Protein AF-A0A1C0A8P6-F1 (afdb_monomer)

Structure (mmCIF, N/CA/C/O backbone):
data_AF-A0A1C0A8P6-F1
#
_entry.id   AF-A0A1C0A8P6-F1
#
loop_
_atom_site.group_PDB
_atom_site.id
_atom_site.type_symbol
_atom_site.label_atom_id
_atom_site.label_alt_id
_atom_site.label_comp_id
_atom_site.label_asym_id
_atom_site.label_entity_id
_atom_site.label_seq_id
_atom_site.pdbx_PDB_ins_code
_atom_site.Cartn_x
_atom_site.Cartn_y
_atom_site.Cartn_z
_atom_site.occupancy
_atom_site.B_iso_or_equiv
_atom_site.auth_seq_id
_atom_site.auth_comp_id
_atom_site.auth_asym_id
_atom_site.auth_atom_id
_atom_site.pdbx_PDB_model_num
ATOM 1 N N . MET A 1 1 ? -19.084 -16.657 -14.798 1.00 32.66 1 MET A N 1
ATOM 2 C CA . MET A 1 1 ? -18.930 -17.037 -13.377 1.00 32.66 1 MET A CA 1
ATOM 3 C C . MET A 1 1 ? -17.774 -17.983 -13.445 1.00 32.66 1 MET A C 1
ATOM 5 O O . MET A 1 1 ? -17.971 -19.154 -13.720 1.00 32.66 1 MET A O 1
ATOM 9 N N . ASP A 1 2 ? -16.593 -17.382 -13.489 1.00 33.81 2 ASP A N 1
ATOM 10 C CA . ASP A 1 2 ? -15.419 -18.024 -14.059 1.00 33.81 2 ASP A CA 1
ATOM 11 C C . ASP A 1 2 ? -14.585 -18.505 -12.884 1.00 33.81 2 ASP A C 1
ATOM 13 O O . ASP A 1 2 ? -14.287 -17.726 -11.974 1.00 33.81 2 ASP A O 1
ATOM 17 N N . ASP A 1 3 ? -14.325 -19.808 -12.887 1.00 35.09 3 ASP A N 1
ATOM 18 C CA . ASP A 1 3 ? -13.594 -20.537 -11.865 1.00 35.09 3 ASP A CA 1
ATOM 19 C C . ASP A 1 3 ? -12.296 -19.812 -11.503 1.00 35.09 3 ASP A C 1
ATOM 21 O O . ASP A 1 3 ? -11.340 -19.751 -12.280 1.00 35.09 3 ASP A O 1
ATOM 25 N N . ILE A 1 4 ? -12.258 -19.273 -10.284 1.00 35.62 4 ILE A N 1
ATOM 26 C CA . ILE A 1 4 ? -11.020 -18.856 -9.634 1.00 35.62 4 ILE A CA 1
ATOM 27 C C . ILE A 1 4 ? -10.311 -20.161 -9.269 1.00 35.62 4 ILE A C 1
ATOM 29 O O . ILE A 1 4 ? -10.527 -20.727 -8.200 1.00 35.62 4 ILE A O 1
ATOM 33 N N . GLY A 1 5 ? -9.537 -20.688 -10.218 1.00 34.56 5 GLY A N 1
ATOM 34 C CA . GLY A 1 5 ? -8.733 -21.888 -10.036 1.00 34.56 5 GLY A CA 1
ATOM 35 C C . GLY A 1 5 ? -7.708 -21.667 -8.930 1.00 34.56 5 GLY A C 1
ATOM 36 O O . GLY A 1 5 ? -6.651 -21.083 -9.159 1.00 34.56 5 GLY A O 1
ATOM 37 N N . TYR A 1 6 ? -8.017 -22.134 -7.723 1.00 38.03 6 TYR A N 1
ATOM 38 C CA . TYR A 1 6 ? -7.018 -22.317 -6.680 1.00 38.03 6 TYR A CA 1
ATOM 39 C C . TYR A 1 6 ? -6.161 -23.517 -7.088 1.00 38.03 6 TYR A C 1
ATOM 41 O O . TYR A 1 6 ? -6.604 -24.660 -7.023 1.00 38.03 6 TYR A O 1
ATOM 49 N N . ILE A 1 7 ? -4.951 -23.256 -7.582 1.00 47.62 7 ILE A N 1
ATOM 50 C CA . ILE A 1 7 ? -3.975 -24.307 -7.876 1.00 47.62 7 ILE A CA 1
ATOM 51 C C . ILE A 1 7 ? -3.337 -24.712 -6.546 1.00 47.62 7 ILE A C 1
ATOM 53 O O . ILE A 1 7 ? -2.583 -23.940 -5.950 1.00 47.62 7 ILE A O 1
ATOM 57 N N . G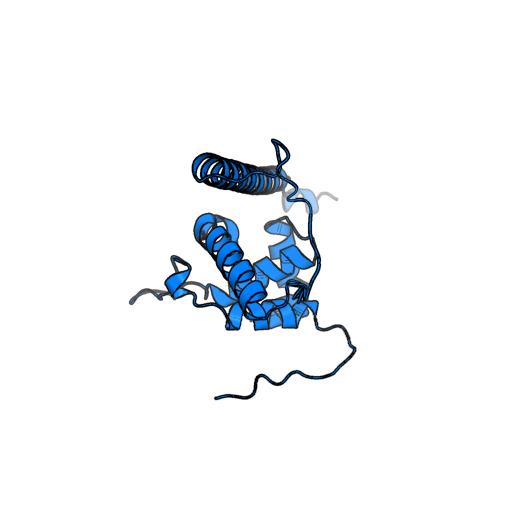LU A 1 8 ? -3.658 -25.916 -6.081 1.00 41.78 8 GLU A N 1
ATOM 58 C CA . GLU A 1 8 ? -2.931 -26.591 -5.009 1.00 41.78 8 GLU A CA 1
ATOM 59 C C . GLU A 1 8 ? -1.506 -26.897 -5.490 1.00 41.78 8 GLU A C 1
ATOM 61 O O . GLU A 1 8 ? -1.288 -27.684 -6.410 1.00 41.78 8 GLU A O 1
ATOM 66 N N . GLY A 1 9 ? -0.521 -26.234 -4.888 1.00 43.69 9 GLY A N 1
ATOM 67 C CA . GLY A 1 9 ? 0.893 -26.479 -5.143 1.00 43.69 9 GLY A CA 1
ATOM 68 C C . GLY A 1 9 ? 1.753 -25.818 -4.071 1.00 43.69 9 GLY A C 1
ATOM 69 O O . GLY A 1 9 ? 1.755 -24.597 -3.937 1.00 43.69 9 GLY A O 1
ATOM 70 N N . GLU A 1 10 ? 2.496 -26.624 -3.314 1.00 46.19 10 GLU A N 1
ATOM 71 C CA . GLU A 1 10 ? 3.408 -26.202 -2.234 1.00 46.19 10 GLU A CA 1
ATOM 72 C C . GLU A 1 10 ? 4.641 -25.401 -2.710 1.00 46.19 10 GLU A C 1
ATOM 74 O O . GLU A 1 10 ? 5.463 -24.976 -1.898 1.00 46.19 10 GLU A O 1
ATOM 79 N N . ASP A 1 11 ? 4.790 -25.133 -4.009 1.00 49.34 11 ASP A N 1
ATOM 80 C CA . ASP A 1 11 ? 6.030 -24.603 -4.575 1.00 49.34 11 ASP A CA 1
ATOM 81 C C . ASP A 1 11 ? 5.954 -23.105 -4.939 1.00 49.34 11 ASP A C 1
ATOM 83 O O . ASP A 1 11 ? 5.426 -22.688 -5.968 1.00 49.34 11 ASP A O 1
ATOM 87 N N . ARG A 1 12 ? 6.558 -22.290 -4.065 1.00 47.28 12 ARG A N 1
ATOM 88 C CA . ARG A 1 12 ? 7.389 -21.093 -4.344 1.00 47.28 12 ARG A CA 1
ATOM 89 C C . ARG A 1 12 ? 6.869 -19.919 -5.198 1.00 47.28 12 ARG A C 1
ATOM 91 O O . ARG A 1 12 ? 7.572 -18.918 -5.261 1.00 47.28 12 ARG A O 1
ATOM 98 N N . ASN A 1 13 ? 5.651 -19.927 -5.738 1.00 55.47 13 ASN A N 1
ATOM 99 C CA . ASN A 1 13 ? 5.149 -18.817 -6.574 1.00 55.47 13 ASN A CA 1
ATOM 100 C C . ASN A 1 13 ? 4.185 -17.842 -5.872 1.00 55.47 13 ASN A C 1
ATOM 102 O O . ASN A 1 13 ? 3.684 -16.913 -6.510 1.00 55.47 13 ASN A O 1
ATOM 106 N N . GLN A 1 14 ? 3.952 -17.978 -4.558 1.00 60.84 14 GLN A N 1
ATOM 107 C CA . GLN A 1 14 ? 3.074 -17.064 -3.803 1.00 60.84 14 GLN A CA 1
ATOM 108 C C . GLN A 1 14 ? 3.497 -15.590 -3.925 1.00 60.84 14 GLN A C 1
ATOM 110 O O . GLN A 1 14 ? 2.645 -14.707 -3.935 1.00 60.84 14 GLN A O 1
ATOM 115 N N . ILE A 1 15 ? 4.798 -15.319 -4.074 1.00 62.50 15 ILE A N 1
ATOM 116 C CA . ILE A 1 15 ? 5.356 -13.961 -4.183 1.00 62.50 15 ILE A CA 1
ATOM 117 C C . ILE A 1 15 ? 4.892 -13.247 -5.465 1.00 62.50 15 ILE A C 1
ATOM 119 O O . ILE A 1 15 ? 4.792 -12.023 -5.476 1.00 62.50 15 ILE A O 1
ATOM 123 N N . ILE A 1 16 ? 4.572 -13.998 -6.523 1.00 66.88 16 ILE A N 1
ATOM 124 C CA . ILE A 1 16 ? 4.152 -13.470 -7.830 1.00 66.88 16 ILE A CA 1
ATOM 125 C C . ILE A 1 16 ? 2.631 -13.565 -7.984 1.00 66.88 16 ILE A C 1
ATOM 127 O O . ILE A 1 16 ? 1.987 -12.601 -8.395 1.00 66.88 16 ILE A O 1
ATOM 131 N N . LEU A 1 17 ? 2.057 -14.707 -7.592 1.00 72.00 17 LEU A N 1
ATOM 132 C CA . LEU A 1 17 ? 0.621 -14.983 -7.670 1.00 72.00 17 LEU A CA 1
ATOM 133 C C . LEU A 1 17 ? -0.192 -14.072 -6.751 1.00 72.00 17 LEU A C 1
ATOM 135 O O . LEU A 1 17 ? -1.254 -13.600 -7.139 1.00 72.00 17 LEU A O 1
ATOM 139 N N . MET A 1 18 ? 0.298 -13.782 -5.542 1.00 74.19 18 MET A N 1
ATOM 140 C CA . MET A 1 18 ? -0.437 -12.941 -4.598 1.00 74.19 18 MET A CA 1
ATOM 141 C C . MET A 1 18 ? -0.618 -11.501 -5.121 1.00 74.19 18 MET A C 1
ATOM 143 O O . MET A 1 18 ? -1.759 -11.034 -5.122 1.00 74.19 18 MET A O 1
ATOM 147 N N . PRO A 1 19 ? 0.425 -10.787 -5.604 1.00 78.31 19 PRO A N 1
ATOM 148 C CA . PRO A 1 19 ? 0.233 -9.505 -6.279 1.00 78.31 19 PRO A CA 1
ATOM 149 C C . PRO A 1 19 ? -0.751 -9.580 -7.446 1.00 78.31 19 PRO A C 1
ATOM 151 O O . PRO A 1 19 ? -1.579 -8.684 -7.591 1.00 78.31 19 PRO A O 1
ATOM 154 N N . ASP A 1 20 ? -0.673 -10.633 -8.261 1.00 79.94 20 ASP A N 1
ATOM 155 C CA . ASP A 1 20 ? -1.517 -10.804 -9.443 1.00 79.94 20 ASP A CA 1
ATOM 156 C C . ASP A 1 20 ? -3.001 -10.927 -9.059 1.00 79.94 20 ASP A C 1
ATOM 158 O O . ASP A 1 20 ? -3.815 -10.080 -9.438 1.00 79.94 20 ASP A O 1
ATOM 162 N N . CYS A 1 21 ? -3.322 -11.883 -8.180 1.00 78.62 21 CYS A N 1
ATOM 163 C CA . CYS A 1 21 ? -4.676 -12.152 -7.697 1.00 78.62 21 CYS A CA 1
ATOM 164 C C . CYS A 1 21 ? -5.294 -10.958 -6.955 1.00 78.62 21 CYS A C 1
ATOM 166 O O . CYS A 1 21 ? -6.460 -10.623 -7.172 1.00 78.62 21 CYS A O 1
ATOM 168 N N . ILE A 1 22 ? -4.524 -10.289 -6.085 1.00 77.00 22 ILE A N 1
ATOM 169 C CA . ILE A 1 22 ? -5.012 -9.113 -5.347 1.00 77.00 22 ILE A CA 1
ATOM 170 C C . ILE A 1 22 ? -5.391 -8.010 -6.324 1.00 77.00 22 ILE A C 1
ATOM 172 O O . ILE A 1 22 ? -6.456 -7.406 -6.210 1.00 77.00 22 ILE A O 1
ATOM 176 N N . VAL A 1 23 ? -4.504 -7.718 -7.273 1.00 82.56 23 VAL A N 1
ATOM 177 C CA . VAL A 1 23 ? -4.700 -6.602 -8.190 1.00 82.56 23 VAL A CA 1
ATOM 178 C C . VAL A 1 23 ? -5.856 -6.881 -9.138 1.00 82.56 23 VAL A C 1
ATOM 180 O O . VAL A 1 23 ? -6.621 -5.958 -9.422 1.00 82.56 23 VAL A O 1
ATOM 183 N N . ASP A 1 24 ? -6.036 -8.119 -9.587 1.00 80.75 24 ASP A N 1
ATOM 184 C CA . ASP A 1 24 ? -7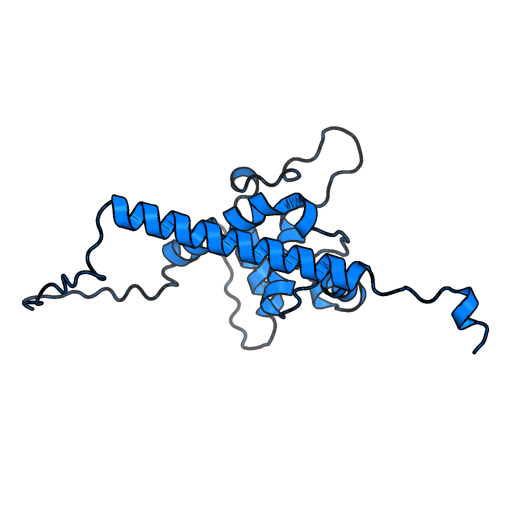.130 -8.490 -10.483 1.00 80.75 24 ASP A CA 1
ATOM 185 C C . ASP A 1 24 ? -8.506 -8.364 -9.810 1.00 80.75 24 ASP A C 1
ATOM 187 O O . ASP A 1 24 ? -9.444 -7.875 -10.444 1.00 80.75 24 ASP A O 1
ATOM 191 N N . GLY A 1 25 ? -8.597 -8.618 -8.499 1.00 76.25 25 GLY A N 1
ATOM 192 C CA . GLY A 1 25 ? -9.802 -8.365 -7.698 1.00 76.25 25 GLY A CA 1
ATOM 193 C C . GLY A 1 25 ? -10.153 -6.881 -7.484 1.00 76.25 25 GLY A C 1
ATOM 194 O O . GLY A 1 25 ? -11.268 -6.562 -7.070 1.00 76.25 25 GLY A O 1
ATOM 195 N N . LEU A 1 26 ? -9.239 -5.945 -7.774 1.00 79.81 26 LEU A N 1
ATOM 196 C CA . LEU A 1 26 ? -9.447 -4.511 -7.542 1.00 79.81 26 LEU A CA 1
ATOM 197 C C . LEU A 1 26 ? -10.072 -3.782 -8.744 1.00 79.81 26 LEU A C 1
ATOM 199 O O . LEU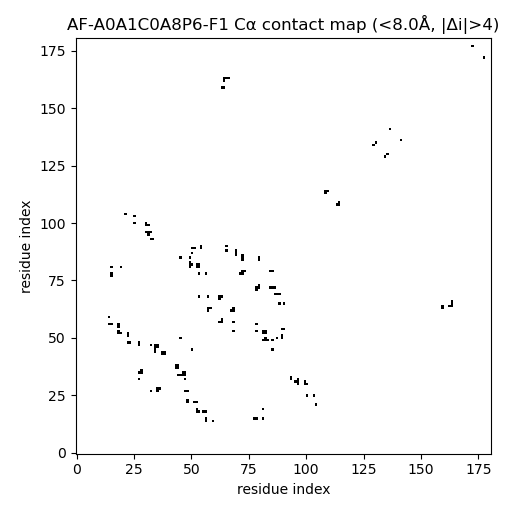 A 1 26 ? -9.725 -4.002 -9.910 1.00 79.81 26 LEU A O 1
ATOM 203 N N . ASN A 1 27 ? -10.948 -2.812 -8.456 1.00 77.56 27 ASN A N 1
ATOM 204 C CA . ASN A 1 27 ? -11.523 -1.914 -9.460 1.00 77.56 27 ASN A CA 1
ATOM 205 C C . ASN A 1 27 ? -10.711 -0.613 -9.581 1.00 77.56 27 ASN A C 1
ATOM 207 O O . ASN A 1 27 ? -10.898 0.336 -8.820 1.00 77.56 27 ASN A O 1
ATOM 211 N N . MET A 1 28 ? -9.850 -0.542 -10.597 1.00 75.94 28 MET A N 1
ATOM 212 C CA . MET A 1 28 ? -8.923 0.582 -10.801 1.00 75.94 28 MET A CA 1
ATOM 213 C C . MET A 1 28 ? -9.590 1.939 -11.045 1.00 75.94 28 MET A C 1
ATOM 215 O O . MET A 1 28 ? -9.000 2.968 -10.721 1.00 75.94 28 MET A O 1
ATOM 219 N N . ASN A 1 29 ? -10.818 1.962 -11.574 1.00 71.06 29 ASN A N 1
ATOM 220 C CA . ASN A 1 29 ? -11.548 3.211 -11.804 1.00 71.06 29 ASN A CA 1
ATOM 221 C C . ASN A 1 29 ? -12.059 3.820 -10.492 1.00 71.06 29 ASN A C 1
ATOM 223 O O . ASN A 1 29 ? -12.070 5.040 -10.353 1.00 71.06 29 ASN A O 1
ATOM 227 N N . LYS A 1 30 ? -12.451 2.981 -9.523 1.00 75.50 30 LYS A N 1
ATOM 228 C CA . LYS A 1 30 ? -12.873 3.428 -8.184 1.00 75.50 30 LYS A CA 1
ATOM 229 C C . LYS A 1 30 ? -11.698 3.890 -7.319 1.00 75.50 30 LYS A C 1
ATOM 231 O O . LYS A 1 30 ? -11.874 4.710 -6.432 1.00 75.50 30 LYS A O 1
ATOM 236 N N . LEU A 1 31 ? -10.501 3.383 -7.606 1.00 74.12 31 LEU A N 1
ATOM 237 C CA . LEU A 1 31 ? -9.264 3.662 -6.873 1.00 74.12 31 LEU A CA 1
ATOM 238 C C . LEU A 1 31 ? -8.572 4.980 -7.274 1.00 74.12 31 LEU A C 1
ATOM 240 O O . LEU A 1 31 ? -7.457 5.243 -6.828 1.00 74.12 31 LEU A O 1
ATOM 244 N N . GLU A 1 32 ? -9.211 5.797 -8.119 1.00 71.06 32 GLU A N 1
ATOM 245 C CA . GLU A 1 32 ? -8.723 7.116 -8.556 1.00 71.06 32 GLU A CA 1
ATOM 246 C C . GLU A 1 32 ? -7.322 7.102 -9.203 1.00 71.06 32 GLU A C 1
ATOM 248 O O . GLU A 1 32 ? -6.570 8.081 -9.150 1.00 71.06 32 GLU A O 1
ATOM 253 N N . PHE A 1 33 ? -6.942 5.999 -9.854 1.00 71.94 33 PHE A N 1
ATOM 254 C CA . PHE A 1 33 ? -5.702 5.961 -10.626 1.00 71.94 33 PHE A CA 1
ATOM 255 C C . PHE A 1 33 ? -5.786 6.927 -11.814 1.00 71.94 33 PHE A C 1
ATOM 257 O O . PHE A 1 33 ? -6.551 6.719 -12.755 1.00 71.94 33 PHE A O 1
ATOM 264 N N . LYS A 1 34 ? -4.941 7.968 -11.805 1.00 66.25 34 LYS A N 1
ATOM 265 C CA . LYS A 1 34 ? -4.931 9.051 -12.812 1.00 66.25 34 LYS A CA 1
ATOM 266 C C . LYS A 1 34 ? -4.830 8.562 -14.260 1.00 66.25 34 LYS A C 1
ATOM 268 O O . LYS A 1 34 ? -5.323 9.223 -15.164 1.00 66.25 34 LYS A O 1
ATOM 273 N N . LYS A 1 35 ? -4.157 7.429 -14.473 1.00 67.75 35 LYS A N 1
ATOM 274 C CA . LYS A 1 35 ? -3.862 6.831 -15.785 1.00 67.75 35 LYS A CA 1
ATOM 275 C C . LYS A 1 35 ? -4.687 5.560 -16.061 1.00 67.75 35 LYS A C 1
ATOM 277 O O . LYS A 1 35 ? -4.349 4.805 -16.961 1.00 67.75 35 LYS A O 1
ATOM 282 N N . ALA A 1 36 ? -5.759 5.306 -15.299 1.00 60.91 36 ALA A N 1
ATOM 283 C CA . ALA A 1 36 ? -6.623 4.135 -15.504 1.00 60.91 36 ALA A CA 1
ATOM 284 C C . ALA A 1 36 ? -7.423 4.181 -16.809 1.00 60.91 36 ALA A C 1
ATOM 286 O O . ALA A 1 36 ? -7.712 3.134 -17.383 1.00 60.91 36 ALA A O 1
ATOM 287 N N . LYS A 1 37 ? -7.751 5.384 -17.292 1.00 62.66 37 LYS A N 1
ATOM 288 C CA . LYS A 1 37 ? -8.322 5.587 -18.623 1.00 62.66 37 LYS A CA 1
ATOM 289 C C . LYS A 1 37 ? -7.218 6.092 -19.555 1.00 62.66 37 LYS A C 1
ATOM 291 O O . LYS A 1 37 ? -6.638 7.139 -19.256 1.00 62.66 37 LYS A O 1
ATOM 296 N N . PRO A 1 38 ? -6.900 5.377 -20.647 1.00 65.44 38 PRO A N 1
ATOM 297 C CA . PRO A 1 38 ? -5.939 5.868 -21.621 1.00 65.44 38 PRO A CA 1
ATOM 298 C C . PRO A 1 38 ? -6.473 7.149 -22.274 1.00 65.44 38 PRO A C 1
ATOM 300 O O . PRO A 1 38 ? -7.678 7.290 -22.492 1.00 65.44 38 PRO A O 1
ATOM 303 N N . ALA A 1 39 ? -5.578 8.092 -22.565 1.00 68.56 39 ALA A N 1
ATOM 304 C CA . ALA A 1 39 ? -5.930 9.276 -23.340 1.00 68.56 39 ALA A CA 1
ATOM 305 C C . ALA A 1 39 ? -6.352 8.867 -24.762 1.00 68.56 39 ALA A C 1
ATOM 307 O O . ALA A 1 39 ? -5.864 7.869 -25.292 1.00 68.56 39 ALA A O 1
ATOM 308 N N . SER A 1 40 ? -7.241 9.647 -25.383 1.00 65.38 40 SER A N 1
ATOM 309 C CA . SER A 1 40 ? -7.710 9.405 -26.756 1.00 65.38 40 SER A CA 1
ATOM 310 C C . SER A 1 40 ? -6.616 9.591 -27.813 1.00 65.38 40 SER A C 1
ATOM 312 O O . SER A 1 40 ? -6.750 9.087 -28.924 1.00 65.38 40 SER A O 1
ATOM 314 N N . THR A 1 41 ? -5.533 10.293 -27.476 1.00 66.12 41 THR A N 1
ATOM 315 C CA . THR A 1 41 ? -4.394 10.568 -28.358 1.00 66.12 41 THR A CA 1
ATOM 316 C C . THR A 1 41 ? -3.058 10.391 -27.633 1.00 66.12 41 THR A C 1
ATOM 318 O O . THR A 1 41 ? -2.941 10.624 -26.429 1.00 66.12 41 THR A O 1
ATOM 321 N N . GLY A 1 42 ? -2.029 9.999 -28.393 1.00 70.44 42 GLY A N 1
ATOM 322 C CA . GLY A 1 42 ? -0.667 9.770 -27.900 1.00 70.44 42 GLY A CA 1
ATOM 323 C C . GLY A 1 42 ? -0.385 8.323 -27.477 1.00 70.44 42 GLY A C 1
ATOM 324 O O . GLY A 1 42 ? -1.233 7.439 -27.590 1.00 70.44 42 GLY A O 1
ATOM 325 N N . ARG A 1 43 ? 0.842 8.067 -27.000 1.00 64.06 43 ARG A N 1
ATOM 326 C CA . ARG A 1 43 ? 1.217 6.751 -26.460 1.00 64.06 43 ARG A CA 1
ATOM 327 C C . ARG A 1 43 ? 0.438 6.516 -25.159 1.00 64.06 43 ARG A C 1
ATOM 329 O O . ARG A 1 43 ? 0.543 7.352 -24.258 1.00 64.06 43 ARG A O 1
ATOM 336 N N . PRO A 1 44 ? -0.309 5.404 -25.029 1.00 66.69 44 PRO A N 1
ATOM 337 C CA . PRO A 1 44 ? -1.059 5.130 -23.816 1.00 66.69 44 PRO A CA 1
ATOM 338 C C . PRO A 1 44 ? -0.107 5.040 -22.627 1.00 66.69 44 PRO A C 1
ATOM 340 O O . PRO A 1 44 ? 0.997 4.494 -22.715 1.00 66.69 44 PRO A O 1
ATOM 343 N N . ALA A 1 45 ? -0.545 5.608 -21.509 1.00 68.94 45 ALA A N 1
ATOM 344 C CA . ALA A 1 45 ? 0.152 5.459 -20.251 1.00 68.94 45 ALA A CA 1
ATOM 345 C 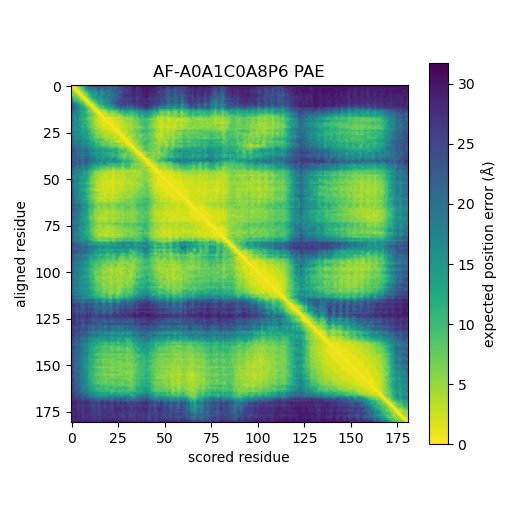C . ALA A 1 45 ? 0.203 3.982 -19.836 1.00 68.94 45 ALA A C 1
ATOM 347 O O . ALA A 1 45 ? -0.663 3.183 -20.188 1.00 68.94 45 ALA A O 1
ATOM 348 N N . TYR A 1 46 ? 1.216 3.645 -19.048 1.00 72.69 46 TYR A N 1
ATOM 349 C CA . TYR A 1 46 ? 1.332 2.341 -18.414 1.00 72.69 46 TYR A CA 1
ATOM 350 C C . TYR A 1 46 ? 0.065 1.963 -17.637 1.00 72.69 46 TYR A C 1
ATOM 352 O O . TYR A 1 46 ? -0.514 2.800 -16.938 1.00 72.69 46 TYR A O 1
ATOM 360 N N . ASN A 1 47 ? -0.341 0.695 -17.749 1.00 77.12 47 ASN A N 1
ATOM 361 C CA . ASN A 1 47 ? -1.522 0.182 -17.070 1.00 77.12 47 ASN A CA 1
ATOM 362 C C . ASN A 1 47 ? -1.304 0.241 -15.546 1.00 77.12 47 ASN A C 1
ATOM 364 O O . ASN A 1 47 ? -0.334 -0.337 -15.046 1.00 77.12 47 ASN A O 1
ATOM 368 N N . PRO A 1 48 ? -2.184 0.910 -14.777 1.00 78.50 48 PRO A N 1
ATOM 369 C CA . PRO A 1 48 ? -2.025 1.010 -13.329 1.00 78.50 48 PRO A CA 1
ATOM 370 C C . PRO A 1 48 ? -2.059 -0.348 -12.619 1.00 78.50 48 PRO A C 1
ATOM 372 O O . PRO A 1 48 ? -1.499 -0.447 -11.531 1.00 78.50 48 PRO A O 1
ATOM 375 N N . ARG A 1 49 ? -2.665 -1.388 -13.218 1.00 83.31 49 ARG A N 1
ATOM 376 C CA . ARG A 1 49 ? -2.636 -2.754 -12.671 1.00 83.31 49 ARG A CA 1
ATOM 377 C C . ARG A 1 49 ? -1.208 -3.288 -12.607 1.00 83.31 49 ARG A C 1
ATOM 379 O O . ARG A 1 49 ? -0.756 -3.669 -11.535 1.00 83.31 49 ARG A O 1
ATOM 386 N N . ASP A 1 50 ? -0.485 -3.242 -13.721 1.00 80.69 50 ASP A N 1
ATOM 387 C CA . ASP A 1 50 ? 0.878 -3.781 -13.822 1.00 80.69 50 ASP A CA 1
ATOM 388 C C . ASP A 1 50 ? 1.833 -3.044 -12.874 1.00 80.69 50 ASP A C 1
ATOM 390 O O . ASP A 1 50 ? 2.659 -3.644 -12.185 1.00 80.69 50 ASP A O 1
ATOM 394 N N . LEU A 1 51 ? 1.659 -1.727 -12.758 1.00 80.44 51 LEU A N 1
ATOM 395 C CA . LEU A 1 51 ? 2.451 -0.926 -11.835 1.00 80.44 51 LEU A CA 1
ATOM 396 C C . LEU A 1 51 ? 2.102 -1.185 -10.357 1.00 80.44 51 LEU A C 1
ATOM 398 O O . LEU A 1 51 ? 2.982 -1.133 -9.495 1.00 80.44 51 LEU A O 1
ATOM 402 N N . LEU A 1 52 ? 0.839 -1.491 -10.048 1.00 83.38 52 LEU A N 1
ATOM 403 C CA . LEU A 1 52 ? 0.431 -1.870 -8.699 1.00 83.38 52 LEU A CA 1
ATOM 404 C C . LEU A 1 52 ? 0.960 -3.258 -8.316 1.00 83.38 52 LEU A C 1
ATOM 406 O O . LEU A 1 52 ? 1.426 -3.425 -7.190 1.00 83.38 52 LEU A O 1
ATOM 410 N N . LYS A 1 53 ? 0.965 -4.213 -9.256 1.00 86.44 53 LYS A N 1
ATOM 411 C CA . LYS A 1 53 ? 1.583 -5.539 -9.077 1.00 86.44 53 LYS A CA 1
ATOM 412 C C . LYS A 1 53 ? 3.063 -5.395 -8.711 1.00 86.44 53 LYS A C 1
ATOM 414 O O . LYS A 1 53 ? 3.500 -5.952 -7.705 1.00 86.44 53 LYS A O 1
ATOM 419 N N . LEU A 1 54 ? 3.799 -4.543 -9.435 1.00 83.62 54 LEU A N 1
ATOM 420 C CA . LEU A 1 54 ? 5.197 -4.216 -9.125 1.00 83.62 54 LEU A CA 1
ATOM 421 C C . LEU A 1 54 ? 5.370 -3.631 -7.718 1.00 83.62 54 LEU A C 1
ATOM 423 O O . LEU A 1 54 ? 6.301 -3.980 -6.991 1.00 83.62 54 LEU A O 1
ATOM 427 N N . TYR A 1 55 ? 4.472 -2.732 -7.316 1.00 81.56 55 TYR A N 1
ATOM 428 C CA . TYR A 1 55 ? 4.548 -2.101 -6.004 1.00 81.56 55 TYR A CA 1
ATOM 429 C C . TYR A 1 55 ? 4.304 -3.089 -4.856 1.00 81.56 55 TYR A C 1
ATOM 431 O O . TYR A 1 55 ? 5.025 -3.059 -3.854 1.00 81.56 55 TYR A O 1
ATOM 439 N N . ILE A 1 56 ? 3.326 -3.984 -5.006 1.00 82.81 56 ILE A N 1
ATOM 440 C CA . ILE A 1 56 ? 3.044 -5.039 -4.025 1.00 82.81 56 ILE A CA 1
ATOM 441 C C . ILE A 1 56 ? 4.218 -6.022 -3.959 1.00 82.81 56 ILE A C 1
ATOM 443 O O . ILE A 1 56 ? 4.665 -6.342 -2.858 1.00 82.81 5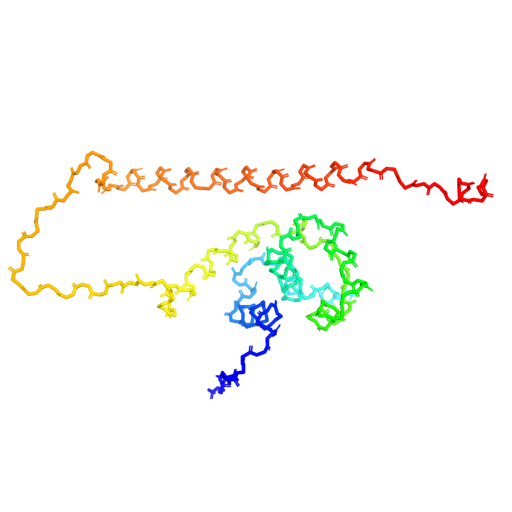6 ILE A O 1
ATOM 447 N N . TYR A 1 57 ? 4.791 -6.405 -5.106 1.00 85.56 57 TYR A N 1
ATOM 448 C CA . TYR A 1 57 ? 6.000 -7.231 -5.159 1.00 85.56 57 TYR A CA 1
ATOM 449 C C . TYR A 1 57 ? 7.150 -6.605 -4.360 1.00 85.56 57 TYR A C 1
ATOM 451 O O . TYR A 1 57 ? 7.743 -7.251 -3.494 1.00 85.56 57 TYR A O 1
ATOM 459 N N . GLY A 1 58 ? 7.438 -5.319 -4.591 1.00 84.75 58 GLY A N 1
ATOM 460 C CA . GLY A 1 58 ? 8.470 -4.600 -3.845 1.00 84.75 58 GLY A CA 1
ATOM 461 C C . GLY A 1 58 ? 8.187 -4.567 -2.342 1.00 84.75 58 GLY A C 1
ATOM 462 O O . GLY A 1 58 ? 9.087 -4.772 -1.527 1.00 84.75 58 GLY A O 1
ATOM 463 N N . TYR A 1 59 ? 6.924 -4.376 -1.951 1.00 82.25 59 TYR A N 1
ATOM 464 C CA . TYR A 1 59 ? 6.528 -4.396 -0.546 1.00 82.25 59 TYR A CA 1
ATOM 465 C C . TYR A 1 59 ? 6.773 -5.761 0.116 1.00 82.25 59 TYR A C 1
ATOM 467 O O . TYR A 1 59 ? 7.383 -5.795 1.192 1.00 82.25 59 TYR A O 1
ATOM 475 N N . MET A 1 60 ? 6.344 -6.854 -0.527 1.00 82.94 60 MET A N 1
ATOM 476 C CA . MET A 1 60 ? 6.505 -8.232 -0.041 1.00 82.94 60 MET A CA 1
ATOM 477 C C . MET A 1 60 ? 7.981 -8.619 0.092 1.00 82.94 60 MET A C 1
ATOM 479 O O . MET A 1 60 ? 8.388 -9.158 1.119 1.00 82.94 60 MET A O 1
ATOM 483 N N . ASN A 1 61 ? 8.806 -8.229 -0.881 1.00 83.19 61 ASN A N 1
ATOM 484 C CA . ASN A 1 61 ? 10.244 -8.514 -0.898 1.00 83.19 61 ASN A CA 1
ATOM 485 C C . ASN A 1 61 ? 11.091 -7.494 -0.116 1.00 83.19 61 ASN A C 1
ATOM 487 O O . ASN A 1 61 ? 12.318 -7.496 -0.194 1.00 83.19 61 ASN A O 1
ATOM 491 N N . ARG A 1 62 ? 10.454 -6.605 0.664 1.00 84.94 62 ARG A N 1
ATOM 492 C CA . ARG A 1 62 ? 11.110 -5.551 1.467 1.00 84.94 62 ARG A CA 1
ATOM 493 C C . ARG A 1 62 ? 11.974 -4.581 0.642 1.00 84.94 62 ARG A C 1
ATOM 495 O O . ARG A 1 62 ? 12.829 -3.886 1.190 1.00 84.94 62 ARG A O 1
ATOM 502 N N . ILE A 1 63 ? 11.699 -4.458 -0.652 1.00 84.56 63 ILE A N 1
ATOM 503 C CA . ILE A 1 63 ? 12.337 -3.513 -1.569 1.00 84.56 63 ILE A CA 1
ATOM 504 C C . ILE A 1 63 ? 11.577 -2.191 -1.488 1.00 84.56 63 ILE A C 1
ATOM 506 O O . ILE A 1 63 ? 10.545 -1.979 -2.121 1.00 84.56 63 ILE A O 1
ATOM 510 N N . ARG A 1 64 ? 12.070 -1.299 -0.626 1.00 80.56 64 ARG A N 1
ATOM 511 C CA . ARG A 1 64 ? 11.420 -0.011 -0.329 1.00 80.56 64 ARG A CA 1
ATOM 512 C C . ARG A 1 64 ? 11.938 1.157 -1.159 1.00 80.56 64 ARG A C 1
ATOM 514 O O . ARG A 1 64 ? 11.353 2.230 -1.072 1.00 80.56 64 ARG A O 1
ATOM 521 N N . SER A 1 65 ? 12.988 0.948 -1.940 1.00 78.75 65 SER A N 1
ATOM 522 C CA . SER A 1 65 ? 13.585 1.946 -2.827 1.00 78.75 65 SER A CA 1
ATOM 523 C C . SER A 1 65 ? 13.015 1.833 -4.233 1.00 78.75 65 SER A C 1
ATOM 525 O O . SER A 1 65 ? 12.891 0.723 -4.754 1.00 78.75 65 SER A O 1
ATOM 527 N N . SER A 1 66 ? 12.724 2.974 -4.863 1.00 78.94 66 SER A N 1
ATOM 528 C CA . SER A 1 66 ? 12.162 3.005 -6.220 1.00 78.94 66 SER A CA 1
ATOM 529 C C . SER A 1 66 ? 13.227 2.563 -7.211 1.00 78.94 66 SER A C 1
ATOM 531 O O . SER A 1 66 ? 12.930 1.806 -8.124 1.00 78.94 66 SER A O 1
ATOM 533 N N . ARG A 1 67 ? 14.483 2.964 -6.978 1.00 78.00 67 ARG A N 1
ATOM 534 C CA . ARG A 1 67 ? 15.635 2.595 -7.808 1.00 78.00 67 ARG A CA 1
ATOM 535 C C . ARG A 1 67 ? 15.970 1.119 -7.704 1.00 78.00 67 ARG A C 1
ATOM 537 O O . ARG A 1 67 ? 16.257 0.479 -8.708 1.00 78.00 67 ARG A O 1
ATOM 544 N N . ARG A 1 68 ? 15.929 0.558 -6.493 1.00 81.31 68 ARG A N 1
ATOM 545 C CA . ARG A 1 68 ? 16.133 -0.884 -6.313 1.00 81.31 68 ARG A CA 1
ATOM 546 C C . ARG A 1 68 ? 14.995 -1.671 -6.952 1.00 81.31 68 ARG A C 1
ATOM 548 O O . ARG A 1 68 ? 15.264 -2.662 -7.613 1.00 81.31 68 ARG A O 1
ATOM 555 N N . LEU A 1 69 ? 13.755 -1.204 -6.809 1.00 81.69 69 LEU A N 1
ATOM 556 C CA . LEU A 1 69 ? 12.600 -1.827 -7.451 1.00 81.69 69 LEU A CA 1
ATOM 557 C C . LEU A 1 69 ? 12.691 -1.754 -8.982 1.00 81.69 69 LEU A C 1
ATOM 559 O O . LEU A 1 69 ? 12.402 -2.736 -9.653 1.00 81.69 69 LEU A O 1
ATOM 563 N N . GLU A 1 70 ? 13.154 -0.629 -9.527 1.00 80.75 70 GLU A N 1
ATOM 564 C CA . GLU A 1 70 ? 13.463 -0.473 -10.950 1.00 80.75 70 GLU A CA 1
ATOM 565 C C . GLU A 1 70 ? 14.564 -1.447 -11.383 1.00 80.75 70 GLU A C 1
AT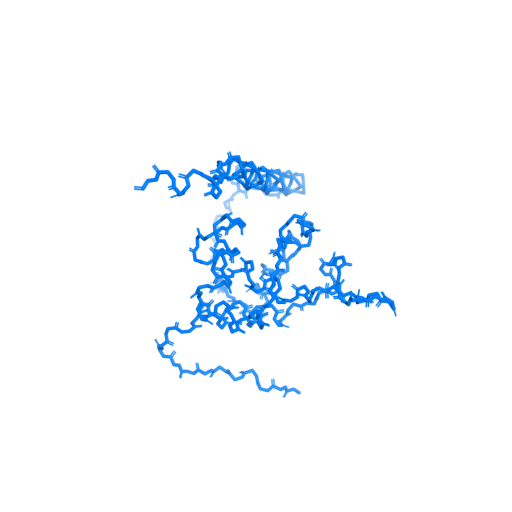OM 567 O O . GLU A 1 70 ? 14.385 -2.161 -12.363 1.00 80.75 70 GLU A O 1
ATOM 572 N N . ALA A 1 71 ? 15.660 -1.570 -10.630 1.00 82.88 71 ALA A N 1
ATOM 573 C CA . ALA A 1 71 ? 16.734 -2.514 -10.941 1.00 82.88 71 ALA A CA 1
ATOM 574 C C . ALA A 1 71 ? 16.249 -3.976 -10.999 1.00 82.88 71 ALA A C 1
ATOM 576 O O . ALA A 1 71 ? 16.701 -4.727 -11.867 1.00 82.88 71 ALA A O 1
ATOM 577 N N . GLU A 1 72 ? 15.304 -4.373 -10.139 1.00 84.00 72 GLU A N 1
ATOM 578 C CA . GLU A 1 72 ? 14.683 -5.704 -10.202 1.00 84.00 72 GLU A CA 1
ATOM 579 C C . GLU A 1 72 ? 13.927 -5.931 -11.515 1.00 84.00 72 GLU A C 1
ATOM 581 O O . GLU A 1 72 ? 13.985 -7.030 -12.060 1.00 84.00 72 GLU A O 1
ATOM 586 N N . THR A 1 73 ? 13.307 -4.898 -12.101 1.00 81.31 73 THR A N 1
ATOM 587 C CA . THR A 1 73 ? 12.634 -5.027 -13.409 1.00 81.31 73 THR A CA 1
ATOM 588 C C . THR A 1 73 ? 13.577 -5.436 -14.546 1.00 81.31 73 THR A C 1
ATOM 590 O O . THR A 1 73 ? 13.122 -5.968 -15.558 1.00 81.31 73 THR A O 1
ATOM 593 N N . HIS A 1 74 ? 14.887 -5.220 -14.380 1.00 79.56 74 HIS A N 1
ATOM 594 C CA . HIS A 1 74 ? 15.917 -5.570 -15.361 1.00 79.56 74 HIS A CA 1
ATOM 595 C C . HIS A 1 74 ? 16.621 -6.898 -15.087 1.00 79.56 74 HIS A C 1
ATOM 597 O O . HIS A 1 74 ? 17.225 -7.455 -16.001 1.00 79.56 74 HIS A O 1
ATOM 603 N N . LYS A 1 75 ? 16.600 -7.382 -13.845 1.00 83.31 75 LYS A N 1
ATOM 604 C CA . LYS A 1 75 ? 17.426 -8.523 -13.419 1.00 83.31 75 LYS A CA 1
ATOM 605 C C . LYS A 1 75 ? 16.597 -9.738 -13.029 1.00 83.31 75 LYS A C 1
ATOM 607 O O . LYS A 1 75 ? 17.066 -10.862 -13.171 1.00 83.31 75 LYS A O 1
ATOM 612 N N . ASN A 1 76 ? 15.382 -9.516 -12.543 1.00 82.56 76 ASN A N 1
ATOM 613 C CA . ASN A 1 76 ? 14.565 -10.547 -11.936 1.00 82.56 76 ASN A CA 1
ATOM 614 C C . ASN A 1 76 ? 13.494 -11.047 -12.913 1.00 82.56 76 ASN A C 1
ATOM 616 O O . ASN A 1 76 ? 12.608 -10.298 -13.333 1.00 82.56 76 ASN A O 1
ATOM 620 N N . LEU A 1 77 ? 13.582 -12.333 -13.262 1.00 81.50 77 LEU A N 1
ATOM 621 C CA . LEU A 1 77 ? 12.659 -13.014 -14.174 1.00 81.50 77 LEU A CA 1
ATOM 622 C C . LEU A 1 77 ? 11.204 -12.955 -13.688 1.00 81.50 77 LEU A C 1
ATOM 624 O O . LEU A 1 77 ? 10.302 -12.769 -14.503 1.00 81.50 77 LEU A O 1
ATOM 628 N N . GLU A 1 78 ? 10.980 -13.048 -12.376 1.00 81.75 78 GLU A N 1
ATOM 629 C CA . GLU A 1 78 ? 9.650 -12.982 -11.762 1.00 81.75 78 GLU A CA 1
ATOM 630 C C . GLU A 1 78 ? 8.988 -11.632 -12.034 1.00 81.75 78 GLU A C 1
ATOM 632 O O . GLU A 1 78 ? 7.837 -11.546 -12.462 1.00 81.75 78 GLU A O 1
ATOM 637 N N . VAL A 1 79 ? 9.756 -10.562 -11.831 1.00 79.25 79 VAL A N 1
ATOM 638 C CA . VAL A 1 79 ? 9.300 -9.188 -12.020 1.00 79.25 79 VAL A CA 1
ATOM 639 C C . VAL A 1 79 ? 9.063 -8.909 -13.496 1.00 79.25 79 VAL A C 1
ATOM 641 O O . VAL A 1 79 ? 8.031 -8.341 -13.847 1.00 79.25 79 VAL A O 1
ATOM 644 N N . MET A 1 80 ? 9.975 -9.347 -14.371 1.00 80.69 80 MET A N 1
ATOM 645 C CA . MET A 1 80 ? 9.809 -9.227 -15.822 1.00 80.69 80 MET A CA 1
ATOM 646 C C . MET A 1 80 ? 8.524 -9.888 -16.320 1.00 80.69 80 MET A C 1
ATOM 648 O O . MET A 1 80 ? 7.840 -9.312 -17.172 1.00 80.69 80 MET A O 1
ATOM 652 N N . TRP A 1 81 ? 8.207 -11.072 -15.792 1.00 80.69 81 TRP A N 1
ATOM 653 C CA . TRP A 1 81 ? 6.976 -11.794 -16.093 1.00 80.69 81 TRP A CA 1
ATOM 654 C C . TRP A 1 81 ? 5.747 -11.028 -15.583 1.00 80.69 81 TRP A C 1
ATOM 656 O O . TRP A 1 81 ? 4.829 -10.765 -16.360 1.00 80.69 81 TRP A O 1
ATOM 666 N N . LEU A 1 82 ? 5.783 -10.570 -14.326 1.00 77.12 82 LEU A N 1
ATOM 667 C CA . LEU A 1 82 ? 4.677 -9.876 -13.657 1.00 77.12 82 LEU A CA 1
ATOM 668 C C . LEU A 1 82 ? 4.269 -8.565 -14.352 1.00 77.12 82 LEU A C 1
ATOM 670 O O . LEU A 1 82 ? 3.088 -8.233 -14.405 1.00 77.12 82 LEU A O 1
ATOM 674 N N . ILE A 1 83 ? 5.235 -7.812 -14.889 1.00 76.88 83 ILE A N 1
ATOM 675 C CA . ILE A 1 83 ? 4.992 -6.470 -15.454 1.00 76.88 83 ILE A CA 1
ATOM 676 C C . ILE A 1 83 ? 5.096 -6.411 -16.981 1.00 76.88 83 ILE A C 1
ATOM 678 O O . ILE A 1 83 ? 5.033 -5.323 -17.554 1.00 76.88 83 ILE A O 1
ATOM 682 N N . LYS A 1 84 ? 5.311 -7.547 -17.657 1.00 74.94 84 LYS A N 1
ATOM 683 C CA . LYS A 1 84 ? 5.465 -7.628 -19.124 1.00 74.94 84 LYS A CA 1
ATOM 684 C C . LYS A 1 84 ? 6.512 -6.640 -19.679 1.00 74.94 84 LYS A C 1
ATOM 686 O O . LYS A 1 84 ? 6.306 -6.034 -20.729 1.00 74.94 84 LYS A O 1
ATOM 691 N N . LYS A 1 85 ? 7.644 -6.483 -18.974 1.00 60.69 85 LYS A N 1
ATOM 692 C CA . LYS A 1 85 ? 8.766 -5.563 -19.293 1.00 60.69 85 LYS A CA 1
ATOM 693 C C . LYS A 1 85 ? 8.458 -4.048 -19.239 1.00 60.69 85 LYS A C 1
ATOM 695 O O . LYS A 1 85 ? 9.162 -3.258 -19.866 1.00 60.69 85 LYS A O 1
ATOM 700 N N . LEU A 1 86 ? 7.442 -3.610 -18.494 1.00 61.31 86 LEU A N 1
ATOM 701 C CA . LEU A 1 86 ? 7.208 -2.182 -18.227 1.00 61.31 86 LEU A CA 1
ATOM 702 C C . LEU A 1 86 ? 8.256 -1.562 -17.283 1.00 61.31 86 LEU A C 1
ATOM 704 O O . LEU A 1 86 ? 8.651 -2.178 -16.302 1.00 61.31 86 LEU A O 1
ATOM 708 N N . GLN A 1 87 ? 8.627 -0.298 -17.518 1.00 58.28 87 GLN A N 1
ATOM 709 C CA . GLN A 1 87 ? 9.563 0.456 -16.669 1.00 58.28 87 GLN A CA 1
ATOM 710 C C . GLN A 1 87 ? 9.000 1.842 -16.337 1.00 58.28 87 GLN A C 1
ATOM 712 O O . GLN A 1 87 ? 8.839 2.680 -17.229 1.00 58.28 87 GLN A O 1
ATOM 717 N N . SER A 1 88 ? 8.673 2.093 -15.061 1.00 58.09 88 SER A N 1
ATOM 718 C CA . SER A 1 88 ? 8.416 3.452 -14.556 1.00 58.09 88 SER A CA 1
ATOM 719 C C . SER A 1 88 ? 8.430 3.557 -13.032 1.00 58.09 88 SER A C 1
ATOM 721 O O . SER A 1 88 ? 8.092 2.610 -12.323 1.00 58.09 88 SER A O 1
ATOM 723 N N . ASP A 1 89 ? 8.728 4.759 -12.539 1.00 61.75 89 ASP A N 1
ATOM 724 C CA . ASP A 1 89 ? 8.631 5.128 -11.126 1.00 61.75 89 ASP A CA 1
ATOM 725 C C . ASP A 1 89 ? 7.157 5.366 -10.718 1.00 61.75 89 ASP A C 1
ATOM 727 O O . ASP A 1 89 ? 6.645 6.488 -10.699 1.00 61.75 89 ASP A O 1
ATOM 731 N N . PHE A 1 90 ? 6.429 4.280 -10.437 1.00 65.00 90 PHE A N 1
ATOM 732 C CA . PHE A 1 90 ? 4.980 4.288 -10.168 1.00 65.00 90 PHE A CA 1
ATOM 733 C C . PHE A 1 90 ? 4.560 5.120 -8.950 1.00 65.00 90 PHE A C 1
ATOM 735 O O . PHE A 1 90 ? 3.469 5.704 -8.929 1.00 65.00 90 PHE A O 1
ATOM 742 N N . ARG A 1 91 ? 5.401 5.165 -7.913 1.00 65.69 91 ARG A N 1
ATOM 743 C CA . ARG A 1 91 ? 5.034 5.725 -6.605 1.00 65.69 91 ARG A CA 1
ATOM 744 C C . ARG A 1 91 ? 4.815 7.228 -6.631 1.00 65.69 91 ARG A C 1
ATOM 746 O O . ARG A 1 91 ? 3.888 7.719 -5.983 1.00 65.69 91 ARG A O 1
ATOM 753 N N . LYS A 1 92 ? 5.643 7.953 -7.384 1.00 67.31 92 LYS A N 1
ATOM 754 C CA . LYS A 1 92 ? 5.633 9.419 -7.425 1.00 67.31 92 LYS A CA 1
ATOM 755 C C . LYS A 1 92 ? 4.287 9.970 -7.903 1.00 67.31 92 LYS A C 1
ATOM 757 O O . LYS A 1 92 ? 3.772 10.926 -7.324 1.00 67.31 92 LYS A O 1
ATOM 762 N N . ASP A 1 93 ? 3.685 9.307 -8.887 1.00 67.69 93 ASP A N 1
ATOM 763 C CA . ASP A 1 93 ? 2.464 9.770 -9.550 1.00 67.69 93 ASP A CA 1
ATOM 764 C C . ASP A 1 93 ? 1.164 9.330 -8.846 1.00 67.69 93 ASP A C 1
ATOM 766 O O . ASP A 1 93 ? 0.122 9.969 -9.039 1.00 67.69 93 ASP A O 1
ATOM 770 N N . ASN A 1 94 ? 1.209 8.274 -8.016 1.00 71.25 94 ASN A N 1
ATOM 771 C CA . ASN A 1 94 ? 0.017 7.530 -7.572 1.00 71.25 94 ASN A CA 1
ATOM 772 C C . ASN A 1 94 ? -0.186 7.443 -6.045 1.00 71.25 94 ASN A C 1
ATOM 774 O O . ASN A 1 94 ? -0.958 6.612 -5.576 1.00 71.25 94 ASN A O 1
ATOM 778 N N . LYS A 1 95 ? 0.437 8.315 -5.241 1.00 74.62 95 LYS A N 1
ATOM 779 C CA . LYS A 1 95 ? 0.355 8.280 -3.759 1.00 74.62 95 LYS A CA 1
ATOM 780 C C . LYS A 1 95 ? -1.067 8.187 -3.194 1.00 74.62 95 LYS A C 1
ATOM 782 O O . LYS A 1 95 ? -1.316 7.410 -2.276 1.00 74.62 95 LYS A O 1
ATOM 787 N N . LYS A 1 96 ? -2.002 8.975 -3.738 1.00 77.88 96 LYS A N 1
ATOM 788 C CA . LYS A 1 96 ? -3.413 8.959 -3.311 1.00 77.88 96 LYS A CA 1
ATOM 789 C C . LYS A 1 96 ? -4.077 7.616 -3.623 1.00 77.88 96 LYS A C 1
ATOM 791 O O . LYS A 1 96 ? -4.678 7.021 -2.735 1.00 77.88 96 LYS A O 1
ATOM 796 N N . ALA A 1 97 ? -3.876 7.114 -4.839 1.00 77.50 97 ALA A N 1
ATOM 797 C CA . ALA A 1 97 ? -4.411 5.831 -5.277 1.00 77.50 97 ALA A CA 1
ATOM 798 C C . ALA A 1 97 ? -3.850 4.668 -4.444 1.00 77.50 97 ALA A C 1
ATOM 800 O O . ALA A 1 97 ? -4.602 3.795 -4.032 1.00 77.50 97 ALA A O 1
ATOM 801 N N . ILE A 1 98 ? -2.561 4.700 -4.083 1.00 78.69 98 ILE A N 1
ATOM 802 C CA . ILE A 1 98 ? -1.942 3.690 -3.209 1.00 78.69 98 ILE A CA 1
ATOM 803 C C . ILE A 1 98 ? -2.624 3.645 -1.832 1.00 78.69 98 ILE A C 1
ATOM 805 O O . ILE A 1 98 ? -2.910 2.561 -1.328 1.00 78.69 98 ILE A O 1
ATOM 809 N N . LYS A 1 99 ? -2.935 4.799 -1.222 1.00 81.75 99 LYS A N 1
ATOM 810 C CA . LYS A 1 99 ? -3.693 4.823 0.043 1.00 81.75 99 LYS A CA 1
ATOM 811 C C . LYS A 1 99 ? -5.073 4.187 -0.112 1.00 81.75 99 LYS A C 1
ATOM 813 O O . LYS A 1 99 ? -5.498 3.449 0.773 1.00 81.75 99 LYS A O 1
ATOM 818 N N . GLN A 1 100 ? -5.760 4.478 -1.214 1.00 80.94 100 GLN A N 1
ATOM 819 C CA . GLN A 1 100 ? -7.083 3.921 -1.478 1.00 80.94 100 GLN A CA 1
ATOM 820 C C . GLN A 1 100 ? -7.016 2.410 -1.728 1.00 80.94 100 GLN A C 1
ATOM 822 O O . GLN A 1 100 ? -7.841 1.680 -1.193 1.00 80.94 100 GLN A O 1
ATOM 827 N N . VAL A 1 101 ? -5.987 1.929 -2.434 1.00 81.88 101 VAL A N 1
ATOM 828 C CA . VAL A 1 101 ? -5.730 0.493 -2.612 1.00 81.88 101 VAL A CA 1
ATOM 829 C C . VAL A 1 101 ? -5.603 -0.204 -1.267 1.00 81.88 101 VAL A C 1
ATOM 831 O O . VAL A 1 101 ? -6.228 -1.235 -1.075 1.00 81.88 101 VAL A O 1
ATOM 834 N N . PHE A 1 102 ? -4.838 0.348 -0.319 1.00 80.06 102 PHE A N 1
ATOM 835 C CA . PHE A 1 102 ? -4.716 -0.272 1.003 1.00 80.06 102 PHE A CA 1
ATOM 836 C C . PHE A 1 102 ? -6.052 -0.325 1.752 1.00 80.06 102 PHE A C 1
ATOM 838 O O 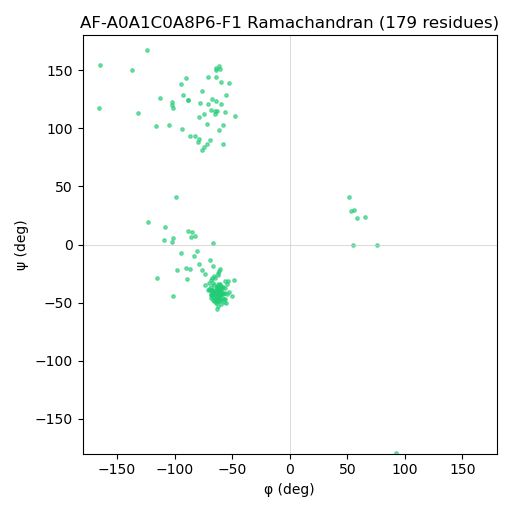. PHE A 1 102 ? -6.319 -1.313 2.429 1.00 80.06 102 PHE A O 1
ATOM 845 N N . LYS A 1 103 ? -6.902 0.703 1.621 1.00 81.12 103 LYS A N 1
ATOM 846 C CA . LYS A 1 103 ? -8.251 0.690 2.208 1.00 81.12 103 LYS A CA 1
ATOM 847 C C . LYS A 1 103 ? -9.119 -0.405 1.583 1.00 81.12 103 LYS A C 1
ATOM 849 O O . LYS A 1 103 ? -9.677 -1.211 2.318 1.00 81.12 103 LYS A O 1
ATOM 854 N N . GLU A 1 104 ? -9.183 -0.466 0.253 1.00 80.62 104 GLU A N 1
ATOM 855 C CA . GLU A 1 104 ? -9.939 -1.504 -0.464 1.00 80.62 104 GLU A CA 1
ATOM 856 C C . GLU A 1 104 ? -9.390 -2.905 -0.195 1.00 80.62 104 GLU A C 1
ATOM 858 O O . GLU A 1 104 ? -10.160 -3.842 -0.048 1.00 80.62 104 GLU A O 1
ATOM 863 N N . PHE A 1 105 ? -8.072 -3.060 -0.074 1.00 79.19 105 PHE A N 1
ATOM 864 C CA . PHE A 1 105 ? -7.451 -4.339 0.252 1.00 79.19 105 PHE A CA 1
ATOM 865 C C . PHE A 1 105 ? -7.868 -4.834 1.639 1.00 79.19 105 PHE A C 1
ATOM 867 O O . PHE A 1 105 ? -8.216 -5.999 1.792 1.00 79.19 105 PHE A O 1
ATOM 874 N N . VAL A 1 106 ? -7.897 -3.950 2.641 1.00 79.12 106 VAL A N 1
ATOM 875 C CA . VAL A 1 106 ? -8.407 -4.304 3.973 1.00 79.12 106 VAL A CA 1
ATOM 876 C C . VAL A 1 106 ? -9.882 -4.700 3.890 1.00 79.12 106 VAL A C 1
ATOM 878 O O . VAL A 1 106 ? -10.256 -5.725 4.443 1.00 79.12 106 VAL A O 1
ATOM 881 N N . LEU A 1 107 ? -10.713 -3.963 3.150 1.00 79.94 107 LEU A N 1
ATOM 882 C CA . LEU A 1 107 ? -12.118 -4.343 2.951 1.00 79.94 107 LEU A CA 1
ATOM 883 C C . LEU A 1 107 ? -12.264 -5.684 2.214 1.00 79.94 107 LEU A C 1
ATOM 885 O O . LEU A 1 107 ? -13.134 -6.480 2.545 1.00 79.94 107 LEU A O 1
ATOM 889 N N . LEU A 1 108 ? -11.395 -5.965 1.243 1.00 76.94 108 LEU A N 1
ATOM 890 C CA . LEU A 1 108 ? -11.368 -7.231 0.515 1.00 76.94 108 LEU A CA 1
ATOM 891 C C . LEU A 1 108 ? -11.020 -8.397 1.447 1.00 76.94 108 LEU A C 1
ATOM 893 O O . LEU A 1 108 ? -11.727 -9.399 1.451 1.00 76.94 108 LEU A O 1
ATOM 897 N N . CYS A 1 109 ? -9.989 -8.244 2.284 1.00 76.38 109 CYS A N 1
ATOM 898 C CA . CYS A 1 109 ? -9.641 -9.234 3.303 1.00 76.38 109 CYS A CA 1
ATOM 899 C C . CYS A 1 109 ? -10.772 -9.452 4.314 1.00 76.38 109 CYS A C 1
ATOM 901 O O . CYS A 1 109 ? -10.977 -10.573 4.769 1.00 76.38 109 CYS A O 1
ATOM 903 N N . GLU A 1 110 ? -11.517 -8.400 4.652 1.00 76.50 110 GLU A N 1
ATOM 904 C CA . GLU A 1 110 ? -12.696 -8.507 5.506 1.00 76.50 110 GLU A CA 1
ATOM 905 C C . GLU A 1 110 ? -13.836 -9.281 4.834 1.00 76.50 110 GLU A C 1
ATOM 907 O O . GLU A 1 110 ? -14.458 -10.124 5.477 1.00 76.50 110 GLU A O 1
ATOM 912 N N . ASN A 1 111 ? -14.095 -9.018 3.552 1.00 77.62 111 ASN A N 1
ATOM 913 C CA . ASN A 1 111 ? -15.137 -9.693 2.774 1.00 77.62 111 ASN A CA 1
ATOM 914 C C . ASN A 1 111 ? -14.821 -11.171 2.519 1.00 77.62 111 ASN A C 1
ATOM 916 O O . ASN A 1 111 ? -15.735 -11.980 2.398 1.00 77.62 111 ASN A O 1
ATOM 920 N N . TRP A 1 112 ? -13.539 -11.517 2.416 1.00 74.69 112 TRP A N 1
ATOM 921 C CA . TRP A 1 112 ? -13.067 -12.895 2.267 1.00 74.69 112 TRP A CA 1
ATOM 922 C C . TRP A 1 112 ? -12.887 -13.624 3.602 1.00 74.69 112 TRP A C 1
ATOM 924 O O . TRP A 1 112 ? -12.360 -14.731 3.609 1.00 74.69 112 TRP A O 1
ATOM 934 N N . ASP A 1 113 ? -13.288 -13.003 4.716 1.00 71.31 113 ASP A N 1
ATOM 935 C CA . ASP A 1 113 ? -13.160 -13.552 6.072 1.00 71.31 113 ASP A CA 1
ATOM 936 C C . ASP A 1 113 ? -11.721 -13.995 6.419 1.00 71.31 113 ASP A C 1
ATOM 938 O O . ASP A 1 113 ? -11.477 -14.891 7.222 1.00 71.31 113 ASP A O 1
ATOM 942 N N . LEU A 1 114 ? -10.729 -13.339 5.801 1.00 72.75 114 LEU A N 1
ATOM 943 C CA . LEU A 1 114 ? -9.302 -13.600 6.026 1.00 72.75 114 LEU A CA 1
ATOM 944 C C . LEU A 1 114 ? -8.812 -13.006 7.347 1.00 72.75 114 LEU A C 1
ATOM 946 O O . LEU A 1 114 ? -7.787 -13.423 7.888 1.00 72.75 114 LEU A O 1
ATOM 950 N N . PHE A 1 115 ? -9.523 -12.009 7.871 1.00 67.50 115 PHE A N 1
ATOM 951 C CA . PHE A 1 115 ? -9.373 -11.643 9.268 1.00 67.50 115 PHE A CA 1
ATOM 952 C C . PHE A 1 115 ? -10.146 -12.663 10.079 1.00 67.50 115 PHE A C 1
ATOM 954 O O . PHE A 1 115 ? -11.349 -12.768 9.886 1.00 67.50 115 PHE A O 1
ATOM 961 N N . GLY A 1 116 ? -9.473 -13.365 10.993 1.00 57.69 116 GLY A N 1
ATOM 962 C CA . GLY A 1 116 ? -10.128 -14.250 11.949 1.00 57.69 116 GLY A CA 1
ATOM 963 C C . GLY A 1 116 ? -11.144 -13.471 12.782 1.00 57.69 116 GLY A C 1
ATOM 964 O O . GLY A 1 116 ? -10.823 -12.945 13.847 1.00 57.69 116 GLY A O 1
ATOM 965 N N . LYS A 1 117 ? -12.368 -13.353 12.271 1.00 57.28 117 LYS A N 1
ATOM 966 C CA . LYS A 1 117 ? -13.537 -12.928 13.018 1.00 57.28 117 LYS A CA 1
ATOM 967 C C . LYS A 1 117 ? -13.964 -14.174 13.760 1.00 57.28 117 LYS A C 1
ATOM 969 O O . LYS A 1 117 ? -14.720 -14.987 13.249 1.00 57.28 117 LYS A O 1
ATOM 974 N N . GLU A 1 118 ? -13.399 -14.371 14.945 1.00 56.47 118 GLU A N 1
ATOM 975 C CA . GLU A 1 118 ? -13.857 -15.428 15.836 1.00 56.47 118 GLU A CA 1
ATOM 976 C C . GLU A 1 118 ? -15.350 -15.165 16.087 1.00 56.47 118 GLU A C 1
ATOM 978 O O . GLU A 1 118 ? -15.725 -14.208 16.772 1.00 56.47 118 GLU A O 1
ATOM 983 N N . LEU A 1 119 ? -16.224 -15.928 15.425 1.00 55.03 119 LEU A N 1
ATOM 984 C CA . LEU A 1 119 ? -17.660 -15.863 15.648 1.00 55.03 119 LEU A CA 1
ATOM 985 C C . LEU A 1 119 ? -17.901 -16.449 17.037 1.00 55.03 119 LEU A C 1
ATOM 987 O O . LEU A 1 119 ? -18.071 -17.655 17.201 1.00 55.03 119 LEU A O 1
ATOM 991 N N . ILE A 1 120 ? -17.875 -15.597 18.059 1.00 57.09 120 ILE A N 1
ATOM 992 C CA . ILE A 1 120 ? -18.160 -16.025 19.423 1.00 57.09 120 ILE A CA 1
ATOM 993 C C . ILE A 1 120 ? -19.683 -16.136 19.561 1.00 57.09 120 ILE A C 1
ATOM 995 O O . ILE A 1 120 ? -20.370 -15.169 19.894 1.00 57.09 120 ILE A O 1
ATOM 999 N N . ALA A 1 121 ? -20.221 -17.322 19.279 1.00 62.03 121 ALA A N 1
ATOM 1000 C CA . ALA A 1 121 ? -21.582 -17.675 19.656 1.00 62.03 121 ALA A CA 1
ATOM 1001 C C . ALA A 1 121 ? -21.606 -17.938 21.166 1.00 62.03 121 ALA A C 1
ATOM 1003 O O . ALA A 1 121 ? -20.997 -18.889 21.654 1.00 62.03 121 ALA A O 1
ATOM 1004 N N . VAL A 1 122 ? -22.277 -17.066 21.916 1.00 56.72 122 VAL A N 1
ATOM 1005 C CA . VAL A 1 122 ? -22.374 -17.181 23.370 1.00 56.72 122 VAL A CA 1
ATOM 1006 C C . VAL A 1 122 ? -23.821 -17.413 23.755 1.00 56.72 122 VAL A C 1
ATOM 1008 O O . VAL A 1 122 ? -24.603 -16.468 23.832 1.00 56.72 122 VAL A O 1
ATOM 1011 N N . ASP A 1 123 ? -24.153 -18.661 24.064 1.00 67.44 123 ASP A N 1
ATOM 1012 C CA . ASP A 1 123 ? -25.373 -18.973 24.797 1.00 67.44 123 ASP A CA 1
ATOM 1013 C C . ASP A 1 123 ? -25.072 -18.932 26.309 1.00 67.44 123 ASP A C 1
ATOM 1015 O O . ASP A 1 123 ? -24.113 -19.533 26.795 1.00 67.44 123 ASP A O 1
ATOM 1019 N N . GLY A 1 124 ? -25.820 -18.120 27.059 1.00 53.47 124 GLY A N 1
ATOM 1020 C CA . GLY A 1 124 ? -25.789 -18.091 28.529 1.00 53.47 124 GLY A CA 1
ATOM 1021 C C . GLY A 1 124 ? -24.610 -17.425 29.271 1.00 53.47 124 GLY A C 1
ATOM 1022 O O . GLY A 1 124 ? -24.657 -17.385 30.503 1.00 53.47 124 GLY A O 1
ATOM 1023 N N . SER A 1 125 ? -23.574 -16.859 28.630 1.00 64.25 125 SER A N 1
ATOM 1024 C CA . SER A 1 125 ? -22.450 -16.261 29.395 1.00 64.25 125 SER A CA 1
ATOM 1025 C C . SER A 1 125 ? -22.662 -14.788 29.763 1.00 64.25 125 SER A C 1
ATOM 1027 O O . SER A 1 125 ? -22.832 -13.915 28.912 1.00 64.25 125 SER A O 1
ATOM 1029 N N . LYS A 1 126 ? -22.577 -14.480 31.064 1.00 63.69 126 LYS A N 1
ATOM 1030 C CA . LYS A 1 126 ? -22.572 -13.105 31.589 1.00 63.69 126 LYS A CA 1
ATOM 1031 C C . LYS A 1 126 ? -21.163 -12.511 31.499 1.00 63.69 126 LYS A C 1
ATOM 1033 O O . LYS A 1 126 ? -20.365 -12.664 32.422 1.00 63.69 126 LYS A O 1
ATOM 1038 N N . PHE A 1 127 ? -20.851 -11.801 30.418 1.00 61.91 127 PHE A N 1
ATOM 1039 C CA . PHE A 1 127 ? -19.609 -11.028 30.344 1.00 61.91 127 PHE A CA 1
ATOM 1040 C C . PHE A 1 127 ? -19.723 -9.745 31.161 1.00 61.91 127 PHE A C 1
ATOM 1042 O O . PHE A 1 127 ? -20.669 -8.969 31.014 1.00 61.91 127 PHE A O 1
ATOM 1049 N N . LYS A 1 128 ? -18.713 -9.465 31.985 1.00 65.25 128 LYS A N 1
ATOM 1050 C CA . LYS A 1 128 ? -18.512 -8.102 32.475 1.00 65.25 128 LYS A CA 1
ATOM 1051 C C . LYS A 1 128 ? -18.086 -7.255 31.282 1.00 65.25 128 LYS A C 1
ATOM 1053 O O . LYS A 1 128 ? -17.020 -7.487 30.718 1.00 65.25 128 LYS A O 1
ATOM 1058 N N . ALA A 1 129 ? -18.910 -6.282 30.901 1.00 66.12 129 ALA A N 1
ATOM 1059 C CA . ALA A 1 129 ? -18.551 -5.327 29.865 1.00 66.12 129 ALA A CA 1
ATOM 1060 C C . ALA A 1 129 ? -17.238 -4.632 30.257 1.00 66.12 129 ALA A C 1
ATOM 1062 O O . ALA A 1 129 ? -17.182 -3.903 31.253 1.00 66.12 129 ALA A O 1
ATOM 1063 N N . TRP A 1 130 ? -16.169 -4.859 29.487 1.00 65.19 130 TRP A N 1
ATOM 1064 C CA . TRP A 1 130 ? -14.912 -4.150 29.687 1.00 65.19 130 TRP A CA 1
ATOM 1065 C C . TRP A 1 130 ? -15.070 -2.717 29.168 1.00 65.19 130 TRP A C 1
ATOM 1067 O O . TRP A 1 130 ? -14.710 -2.374 28.047 1.00 65.19 130 TRP A O 1
ATOM 1077 N N . ASN A 1 131 ? -15.620 -1.845 30.010 1.00 69.50 131 ASN A N 1
ATOM 1078 C CA . ASN A 1 131 ? -15.829 -0.428 29.709 1.00 69.50 131 ASN A CA 1
ATOM 1079 C C . ASN A 1 131 ? -14.724 0.457 30.320 1.00 69.50 131 ASN A C 1
ATOM 1081 O O . ASN A 1 131 ? -14.971 1.525 30.882 1.00 69.50 131 ASN A O 1
ATOM 1085 N N . GLY A 1 132 ? -13.469 0.005 30.256 1.00 77.69 132 GLY A N 1
ATOM 1086 C CA . GLY A 1 132 ? -12.332 0.813 30.698 1.00 77.69 132 GLY A CA 1
ATOM 1087 C C . GLY A 1 132 ? -12.224 2.113 29.888 1.00 77.69 132 GLY A C 1
ATOM 1088 O O . GLY A 1 132 ? -12.556 2.141 28.704 1.00 77.69 132 GLY A O 1
ATOM 1089 N N . LYS A 1 133 ? -11.689 3.196 30.475 1.00 74.19 133 LYS A N 1
ATOM 1090 C CA . LYS A 1 133 ? -11.565 4.520 29.812 1.00 74.19 133 LYS A CA 1
ATOM 1091 C C . LYS A 1 133 ? -10.950 4.470 28.400 1.00 74.19 133 LYS A C 1
ATOM 1093 O O . LYS A 1 133 ? -11.274 5.314 27.565 1.00 74.19 133 LYS A O 1
ATOM 1098 N N . LYS A 1 134 ? -10.059 3.506 28.134 1.00 76.31 134 LYS A N 1
ATOM 1099 C CA . LYS A 1 134 ? -9.394 3.292 26.832 1.00 76.31 134 LYS A CA 1
ATOM 1100 C C . LYS A 1 134 ? -10.143 2.349 25.882 1.00 76.31 134 LYS A C 1
ATOM 1102 O O . LYS A 1 134 ? -9.880 2.393 24.687 1.00 76.31 134 LYS A O 1
ATOM 1107 N N . GLN A 1 135 ? -11.041 1.519 26.404 1.00 76.56 135 GLN A N 1
ATOM 1108 C CA . GLN A 1 135 ? -11.790 0.513 25.643 1.00 76.56 135 GLN A CA 1
ATOM 1109 C C . GLN A 1 135 ? -13.234 0.944 25.354 1.00 76.56 135 GLN A C 1
ATOM 1111 O O . GLN A 1 135 ? -13.978 0.220 24.710 1.00 76.56 135 GLN A O 1
ATOM 1116 N N . ASN A 1 136 ? -13.612 2.159 25.767 1.00 81.88 136 ASN A N 1
ATOM 1117 C CA . ASN A 1 136 ? -14.872 2.769 25.373 1.00 81.88 136 ASN A CA 1
ATOM 1118 C C . 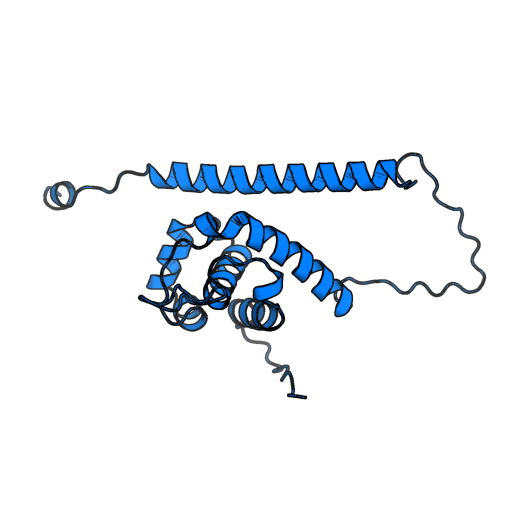ASN A 1 136 ? -14.706 3.639 24.124 1.00 81.88 136 ASN A C 1
ATOM 1120 O O . ASN A 1 136 ? -13.814 4.498 24.050 1.00 81.88 136 ASN A O 1
ATOM 1124 N N . PHE A 1 137 ? -15.565 3.387 23.140 1.00 82.75 137 PHE A N 1
ATOM 1125 C CA . PHE A 1 137 ? -15.579 4.068 21.855 1.00 82.75 137 PHE A CA 1
ATOM 1126 C C . PHE A 1 137 ? -16.844 4.908 21.742 1.00 82.75 137 PHE A C 1
ATOM 1128 O O . PHE A 1 137 ? -17.952 4.426 21.930 1.00 82.75 137 PHE A O 1
ATOM 1135 N N . ASN A 1 138 ? -16.657 6.188 21.446 1.00 88.75 138 ASN A N 1
ATOM 1136 C CA . ASN A 1 138 ? -17.720 7.090 21.031 1.00 88.75 138 ASN A CA 1
ATOM 1137 C C . ASN A 1 138 ? -17.324 7.703 19.682 1.00 88.75 138 ASN A C 1
ATOM 1139 O O . ASN A 1 138 ? -16.156 7.618 19.285 1.00 88.75 138 ASN A O 1
ATOM 1143 N N . GLN A 1 139 ? -18.264 8.356 18.998 1.00 90.56 139 GLN A N 1
ATOM 1144 C CA . GLN A 1 139 ? -18.002 8.932 17.675 1.00 90.56 139 GLN A CA 1
ATOM 1145 C C . GLN A 1 139 ? -16.772 9.854 17.670 1.00 90.56 139 GLN A C 1
ATOM 1147 O O . GLN A 1 139 ? -15.932 9.785 16.778 1.00 90.56 139 GLN A O 1
ATOM 1152 N N . ARG A 1 140 ? -16.605 10.673 18.719 1.00 91.12 140 ARG A N 1
ATOM 1153 C CA . ARG A 1 140 ? -15.457 11.585 18.855 1.00 91.12 140 ARG A CA 1
ATOM 1154 C C . ARG A 1 140 ? -14.121 10.835 18.938 1.00 91.12 140 ARG A C 1
ATOM 1156 O O . ARG A 1 140 ? -13.152 11.247 18.306 1.00 91.12 140 ARG A O 1
ATOM 1163 N N . LYS A 1 141 ? -14.055 9.735 19.692 1.00 89.62 141 LYS A N 1
ATOM 1164 C CA . LYS A 1 141 ? -12.855 8.897 19.826 1.00 89.62 141 LYS A CA 1
ATOM 1165 C C . LYS A 1 141 ? -12.537 8.139 18.546 1.00 89.62 141 LYS A C 1
ATOM 1167 O O . LYS A 1 141 ? -11.362 8.029 18.211 1.00 89.62 141 LYS A O 1
ATOM 1172 N N . LEU A 1 142 ? -13.552 7.642 17.840 1.00 90.12 142 LEU A N 1
ATOM 1173 C CA . LEU A 1 142 ? -13.363 6.992 16.542 1.00 90.12 142 LEU A CA 1
ATOM 1174 C C . LEU A 1 142 ? -12.810 7.984 15.519 1.00 90.12 142 LEU A C 1
ATOM 1176 O O . LEU A 1 142 ? -11.767 7.719 14.932 1.00 90.12 142 LEU A O 1
ATOM 1180 N N . ASN A 1 143 ? -13.414 9.170 15.408 1.00 92.75 143 ASN A N 1
ATOM 1181 C CA . ASN A 1 143 ? -12.929 10.224 14.514 1.00 92.75 143 ASN A CA 1
ATOM 1182 C C . ASN A 1 143 ? -11.479 10.622 14.841 1.00 92.75 143 ASN A C 1
ATOM 1184 O O . ASN A 1 143 ? -10.656 10.775 13.942 1.00 92.75 143 ASN A O 1
ATOM 1188 N N . ARG A 1 144 ? -11.136 10.734 16.132 1.00 92.19 144 ARG A N 1
ATOM 1189 C CA . ARG A 1 144 ? -9.758 11.005 16.563 1.00 92.19 144 ARG A CA 1
ATOM 1190 C C . ARG A 1 144 ? -8.795 9.885 16.161 1.00 92.19 144 ARG A C 1
ATOM 1192 O O . ARG A 1 144 ? -7.722 10.181 15.649 1.00 92.19 144 ARG A O 1
ATOM 1199 N N . LYS A 1 145 ? -9.173 8.619 16.358 1.00 89.44 145 LYS A N 1
ATOM 1200 C CA . LYS A 1 145 ? -8.355 7.469 15.946 1.00 89.44 145 LYS A CA 1
ATOM 1201 C C . LYS A 1 145 ? -8.131 7.431 14.436 1.00 89.44 145 LYS A C 1
ATOM 1203 O O . LYS A 1 145 ? -7.004 7.196 14.016 1.00 89.44 145 LYS A O 1
ATOM 1208 N N . ILE A 1 146 ? -9.174 7.674 13.641 1.00 89.50 146 ILE A N 1
ATOM 1209 C CA . ILE A 1 146 ? -9.072 7.739 12.176 1.00 89.50 146 ILE A CA 1
ATOM 1210 C C . ILE A 1 146 ? -8.041 8.801 11.785 1.00 89.50 146 ILE A C 1
ATOM 1212 O O . ILE A 1 146 ? -7.096 8.489 11.067 1.00 89.50 146 ILE A O 1
ATOM 1216 N N . LYS A 1 147 ? -8.145 10.007 12.356 1.00 92.69 147 LYS A N 1
ATOM 1217 C CA . LYS A 1 147 ? -7.187 11.091 12.110 1.00 92.69 147 LYS A CA 1
ATOM 1218 C C . LYS A 1 147 ? -5.751 10.712 12.497 1.00 92.69 147 LYS A C 1
ATOM 1220 O O . LYS A 1 147 ? -4.827 10.918 11.718 1.00 92.69 147 LYS A O 1
ATOM 1225 N N . GLU A 1 148 ? -5.553 10.118 13.674 1.00 91.94 148 GLU A N 1
ATOM 1226 C CA . GLU A 1 148 ? -4.229 9.663 14.130 1.00 91.94 148 GLU A CA 1
ATOM 1227 C C . GLU A 1 148 ? -3.623 8.598 13.194 1.00 91.94 148 GLU A C 1
ATOM 1229 O O . GLU A 1 148 ? -2.410 8.579 12.971 1.00 91.94 148 GLU A O 1
ATOM 1234 N N . ILE A 1 149 ? -4.448 7.706 12.636 1.00 88.69 149 ILE A N 1
ATOM 1235 C CA . ILE A 1 149 ? -4.017 6.712 11.644 1.00 88.69 149 ILE A CA 1
ATOM 1236 C C . ILE A 1 149 ? -3.634 7.401 10.330 1.00 88.69 149 ILE A C 1
ATOM 1238 O O . ILE A 1 149 ? -2.569 7.112 9.785 1.00 88.69 149 ILE A O 1
ATOM 1242 N N . GLU A 1 150 ? -4.447 8.337 9.843 1.00 87.88 150 GLU A N 1
ATOM 1243 C CA . GLU A 1 150 ? -4.167 9.091 8.616 1.00 87.88 150 GLU A CA 1
ATOM 1244 C C . GLU A 1 150 ? -2.853 9.881 8.709 1.00 87.88 150 GLU A C 1
ATOM 1246 O O . GLU A 1 150 ? -2.037 9.822 7.787 1.00 87.88 150 GLU A O 1
ATOM 1251 N N . GLU A 1 151 ? -2.588 10.530 9.845 1.00 92.12 151 GLU A N 1
ATOM 1252 C CA . GLU A 1 151 ? -1.324 11.232 10.105 1.00 92.12 151 GLU A CA 1
ATOM 1253 C C . GLU A 1 151 ? -0.115 10.282 10.102 1.00 92.12 151 GLU A C 1
ATOM 1255 O O . GLU A 1 151 ? 0.954 10.625 9.592 1.00 92.12 151 GLU A O 1
ATOM 1260 N N . LYS A 1 152 ? -0.258 9.068 10.653 1.00 90.25 152 LYS A N 1
ATOM 1261 C CA . LYS A 1 152 ? 0.805 8.050 10.611 1.00 90.25 152 LYS A CA 1
ATOM 1262 C C . LYS A 1 152 ? 1.076 7.569 9.188 1.00 90.25 152 LYS A C 1
ATOM 1264 O O . LYS A 1 152 ? 2.241 7.389 8.832 1.00 90.25 152 LYS A O 1
ATOM 1269 N N . ILE A 1 153 ? 0.028 7.377 8.386 1.00 87.19 153 ILE A N 1
ATOM 1270 C CA . ILE A 1 153 ? 0.154 6.994 6.975 1.00 87.19 153 ILE A CA 1
ATOM 1271 C C . ILE A 1 153 ? 0.899 8.087 6.199 1.00 87.19 153 ILE A C 1
ATOM 1273 O O . ILE A 1 153 ? 1.810 7.768 5.438 1.00 87.19 153 ILE A O 1
ATOM 1277 N N . GLU A 1 154 ? 0.563 9.364 6.409 1.00 88.56 154 GLU A N 1
ATOM 1278 C CA . GLU A 1 154 ? 1.252 10.486 5.752 1.00 88.56 154 GLU A CA 1
ATOM 1279 C C . GLU A 1 154 ? 2.743 10.513 6.104 1.00 88.56 154 GLU A C 1
ATOM 1281 O O . GLU A 1 154 ? 3.593 10.463 5.216 1.00 88.56 154 GLU A O 1
ATOM 1286 N N . LYS A 1 155 ? 3.072 10.461 7.401 1.00 90.44 155 LYS A N 1
ATOM 1287 C CA . LYS A 1 155 ? 4.465 10.428 7.878 1.00 90.44 155 LYS A CA 1
ATOM 1288 C C . LYS A 1 155 ? 5.259 9.262 7.291 1.00 90.44 155 LYS A C 1
ATOM 1290 O O . LYS A 1 155 ? 6.451 9.397 7.014 1.00 90.44 155 LYS A O 1
ATOM 1295 N N . TYR A 1 156 ? 4.622 8.104 7.122 1.00 86.19 156 TYR A N 1
ATOM 1296 C CA . TYR A 1 156 ? 5.263 6.944 6.511 1.00 86.19 156 TYR A CA 1
ATOM 1297 C C . TYR A 1 156 ? 5.591 7.183 5.032 1.00 86.19 156 TYR A C 1
ATOM 1299 O O . TYR A 1 156 ? 6.709 6.895 4.607 1.00 86.19 156 TYR A O 1
ATOM 1307 N N . ILE A 1 157 ? 4.659 7.752 4.263 1.00 83.81 157 ILE A N 1
ATOM 1308 C CA . ILE A 1 157 ? 4.879 8.082 2.848 1.00 83.81 157 ILE A CA 1
ATOM 1309 C C . ILE A 1 157 ? 5.983 9.136 2.699 1.00 83.81 157 ILE A C 1
ATOM 1311 O O . ILE A 1 157 ? 6.891 8.948 1.893 1.00 83.81 157 ILE A O 1
ATOM 1315 N N . GLU A 1 158 ? 5.980 10.182 3.528 1.00 87.69 158 GLU A N 1
ATOM 1316 C CA . GLU A 1 158 ? 7.049 11.189 3.533 1.00 87.69 158 GLU A CA 1
ATOM 1317 C C . GLU A 1 158 ? 8.427 10.580 3.823 1.00 87.69 158 GLU A C 1
ATOM 1319 O O . GLU A 1 158 ? 9.437 10.997 3.252 1.00 87.69 158 GLU A O 1
ATOM 1324 N N . LYS A 1 159 ? 8.493 9.589 4.721 1.00 86.94 159 LYS A N 1
ATOM 1325 C CA . LYS A 1 159 ? 9.739 8.877 5.019 1.00 86.94 159 LYS A CA 1
ATOM 1326 C C . LYS A 1 159 ? 10.245 8.101 3.802 1.00 86.94 159 LYS A C 1
ATOM 1328 O O . LYS A 1 159 ? 11.449 8.113 3.556 1.00 86.94 159 LYS A O 1
ATOM 1333 N N . LEU A 1 160 ? 9.349 7.460 3.047 1.00 81.62 160 LEU A N 1
ATOM 1334 C CA . LEU A 1 160 ? 9.708 6.782 1.798 1.00 81.62 160 LEU A CA 1
ATOM 1335 C C . LEU A 1 160 ? 10.254 7.778 0.767 1.00 81.62 160 LEU A C 1
ATOM 1337 O O . LEU A 1 160 ? 11.337 7.555 0.238 1.00 81.62 160 LEU A O 1
ATOM 1341 N N . ASP A 1 161 ? 9.586 8.919 0.576 1.00 82.44 161 ASP A N 1
ATOM 1342 C CA . ASP A 1 161 ? 10.045 9.962 -0.353 1.00 82.44 161 ASP A CA 1
ATOM 1343 C C . ASP A 1 161 ? 11.429 10.516 0.011 1.00 82.44 161 ASP A C 1
ATOM 1345 O O . ASP A 1 161 ? 12.255 10.787 -0.861 1.00 82.44 161 ASP A O 1
ATOM 1349 N N . LYS A 1 162 ? 11.692 10.723 1.308 1.00 85.06 162 LYS A N 1
ATOM 1350 C CA . LYS A 1 162 ? 13.008 11.170 1.789 1.00 85.06 162 LYS A CA 1
ATOM 1351 C C . LYS A 1 162 ? 14.083 10.125 1.503 1.00 85.06 162 LYS A C 1
ATOM 1353 O O . LYS A 1 162 ? 15.166 10.500 1.068 1.00 85.06 162 LYS A O 1
ATOM 1358 N N . SER A 1 163 ? 13.776 8.844 1.713 1.00 80.81 163 SER A N 1
ATOM 1359 C CA . SER A 1 163 ? 14.688 7.739 1.396 1.00 80.81 163 SER A CA 1
ATOM 1360 C C . SER A 1 163 ? 15.035 7.720 -0.091 1.00 80.81 163 SER A C 1
ATOM 1362 O O . SER A 1 163 ? 16.211 7.689 -0.437 1.00 80.81 163 SER A O 1
ATOM 1364 N N . ASP A 1 164 ? 14.029 7.833 -0.962 1.00 77.38 164 ASP A N 1
ATOM 1365 C CA . ASP A 1 164 ? 14.240 7.855 -2.411 1.00 77.38 164 ASP A CA 1
ATOM 1366 C C . ASP A 1 164 ? 15.086 9.070 -2.843 1.00 77.38 164 ASP A C 1
ATOM 1368 O O . ASP A 1 164 ? 15.924 8.951 -3.734 1.00 77.38 164 ASP A O 1
ATOM 1372 N N . LYS A 1 165 ? 14.929 10.238 -2.196 1.00 78.69 165 LYS A N 1
ATOM 1373 C CA . LYS A 1 165 ? 15.767 11.426 -2.458 1.00 78.69 165 LYS A CA 1
ATOM 1374 C C . LYS A 1 165 ? 17.224 11.248 -2.029 1.00 78.69 165 LYS A C 1
ATOM 1376 O O . LYS A 1 165 ? 18.103 11.697 -2.758 1.00 78.69 165 LYS A O 1
ATOM 1381 N N . ILE A 1 166 ? 17.479 10.619 -0.883 1.00 78.56 166 ILE A N 1
ATOM 1382 C CA . ILE A 1 166 ? 18.843 10.372 -0.382 1.00 78.56 166 ILE A CA 1
ATOM 1383 C C . ILE A 1 166 ? 19.573 9.399 -1.305 1.00 78.56 166 ILE A C 1
ATOM 1385 O O . ILE A 1 166 ? 20.672 9.689 -1.766 1.00 78.56 166 ILE A O 1
ATOM 1389 N N . GLU A 1 167 ? 18.921 8.296 -1.667 1.00 70.06 167 GLU A N 1
ATOM 1390 C CA . GLU A 1 167 ? 19.473 7.383 -2.666 1.00 70.06 167 GLU A CA 1
ATOM 1391 C C . GLU A 1 167 ? 19.618 8.078 -4.020 1.00 70.06 167 GLU A C 1
ATOM 1393 O O . GLU A 1 167 ? 20.458 7.680 -4.822 1.00 70.06 167 GLU A O 1
ATOM 1398 N N . SER A 1 168 ? 18.826 9.132 -4.287 1.00 63.44 168 SER A N 1
ATOM 1399 C CA . SER A 1 168 ? 18.928 9.887 -5.529 1.00 63.44 168 SER A CA 1
ATOM 1400 C C . SER A 1 168 ? 20.236 10.645 -5.710 1.00 63.44 168 SER A C 1
ATOM 1402 O O . SER A 1 168 ? 20.730 10.725 -6.839 1.00 63.44 168 SER A O 1
ATOM 1404 N N . SER A 1 169 ? 20.772 11.143 -4.593 1.00 59.50 169 SER A N 1
ATOM 1405 C CA . SER A 1 169 ? 22.010 11.913 -4.497 1.00 59.50 169 SER A CA 1
ATOM 1406 C C . SER A 1 169 ? 23.283 11.068 -4.507 1.00 59.50 169 SER A C 1
ATOM 1408 O O . SER A 1 169 ? 24.366 11.647 -4.576 1.00 59.50 169 SER A O 1
ATOM 1410 N N . ASP A 1 170 ? 23.179 9.734 -4.488 1.00 57.16 170 ASP A N 1
ATOM 1411 C CA . ASP A 1 170 ? 24.340 8.873 -4.707 1.00 57.16 170 ASP A CA 1
ATOM 1412 C C . ASP A 1 170 ? 24.881 9.109 -6.123 1.00 57.16 170 ASP A C 1
ATOM 1414 O O . ASP A 1 170 ? 24.204 8.897 -7.137 1.00 57.16 170 ASP A O 1
ATOM 1418 N N . ARG A 1 171 ? 26.104 9.641 -6.162 1.00 48.22 171 ARG A N 1
ATOM 1419 C CA . ARG A 1 171 ? 26.824 10.074 -7.358 1.00 48.22 171 ARG A CA 1
ATOM 1420 C C . ARG A 1 171 ? 26.988 8.875 -8.298 1.00 48.22 171 ARG A C 1
ATOM 1422 O O . ARG A 1 171 ? 27.585 7.870 -7.922 1.00 48.22 171 ARG A O 1
ATOM 1429 N N . LYS A 1 172 ? 26.475 8.974 -9.527 1.00 57.38 172 LYS A N 1
ATOM 1430 C CA . LYS A 1 172 ? 26.902 8.070 -10.602 1.00 57.38 172 LYS A CA 1
ATOM 1431 C C . LYS A 1 172 ? 28.334 8.460 -10.964 1.00 57.38 172 LYS A C 1
ATOM 1433 O O . LYS A 1 172 ? 28.559 9.618 -11.307 1.00 57.38 172 LYS A O 1
ATOM 1438 N N . VAL A 1 173 ? 29.266 7.520 -10.836 1.00 55.41 173 VAL A N 1
ATOM 1439 C CA . VAL A 1 173 ? 30.639 7.654 -11.348 1.00 55.41 173 VAL A CA 1
ATOM 1440 C C . VAL A 1 173 ? 30.535 7.960 -12.846 1.00 55.41 173 VAL A C 1
ATOM 1442 O O . VAL A 1 173 ? 29.754 7.299 -13.542 1.00 55.41 173 VAL A O 1
ATOM 1445 N N . SER A 1 174 ? 31.215 9.011 -13.312 1.00 51.91 174 SER A N 1
ATOM 1446 C CA . SER A 1 174 ? 31.196 9.386 -14.737 1.00 51.91 174 SER A CA 1
ATOM 1447 C C . SER A 1 174 ? 31.826 8.269 -15.569 1.00 51.91 174 SER A C 1
ATOM 1449 O O . SER A 1 174 ? 32.699 7.562 -15.072 1.00 51.91 174 SER A O 1
ATOM 1451 N N . ALA A 1 175 ? 31.424 8.117 -16.834 1.00 59.19 175 ALA A N 1
ATOM 1452 C CA . ALA A 1 175 ? 32.102 7.194 -17.751 1.00 59.19 175 ALA A CA 1
ATOM 1453 C C . ALA A 1 175 ? 33.613 7.495 -17.830 1.00 59.19 175 ALA A C 1
ATOM 1455 O O . ALA A 1 175 ? 34.416 6.568 -17.850 1.00 59.19 175 ALA A O 1
ATOM 1456 N N . ASP A 1 176 ? 33.980 8.776 -17.729 1.00 57.91 176 ASP A N 1
ATOM 1457 C CA . ASP A 1 176 ? 35.373 9.241 -17.727 1.00 57.91 176 ASP A CA 1
ATOM 1458 C C . ASP A 1 176 ? 36.172 8.748 -16.502 1.00 57.91 176 ASP A C 1
ATOM 1460 O O . ASP A 1 176 ? 37.372 8.527 -16.587 1.00 57.91 176 ASP A O 1
ATOM 1464 N N . GLU A 1 177 ? 35.515 8.517 -15.360 1.00 57.88 177 GLU A N 1
ATOM 1465 C CA . GLU A 1 177 ? 36.159 8.032 -14.125 1.00 57.88 177 GLU A CA 1
ATOM 1466 C C . GLU A 1 177 ? 36.334 6.496 -14.113 1.00 57.88 177 GLU A C 1
ATOM 1468 O O . GLU A 1 177 ? 36.995 5.952 -13.227 1.00 57.88 177 GLU A O 1
ATOM 1473 N N . ILE A 1 178 ? 35.723 5.781 -15.069 1.00 59.59 178 ILE A N 1
ATOM 1474 C CA . ILE A 1 178 ? 35.849 4.322 -15.230 1.00 59.59 178 ILE A CA 1
ATOM 1475 C C . ILE A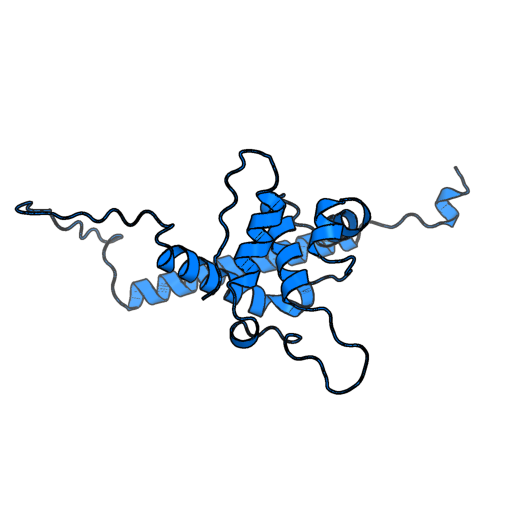 1 178 ? 37.038 3.977 -16.138 1.00 59.59 178 ILE A C 1
ATOM 1477 O O . ILE A 1 178 ? 37.646 2.930 -15.945 1.00 59.59 178 ILE A O 1
ATOM 1481 N N . GLU A 1 179 ? 37.389 4.849 -17.088 1.00 54.88 179 GLU A N 1
ATOM 1482 C CA . GLU A 1 179 ? 38.523 4.639 -18.003 1.00 54.88 179 GLU A CA 1
ATOM 1483 C C . GLU A 1 179 ? 39.896 4.939 -17.369 1.00 54.88 179 GLU A C 1
ATOM 1485 O O . GLU A 1 179 ? 40.913 4.470 -17.873 1.00 54.88 179 GLU A O 1
ATOM 1490 N N . GLU A 1 180 ? 39.949 5.659 -16.242 1.00 53.09 180 GLU A N 1
ATOM 1491 C CA . GLU A 1 180 ? 41.194 5.975 -15.513 1.00 53.09 180 GLU A CA 1
ATOM 1492 C C . GLU A 1 180 ? 41.614 4.922 -14.455 1.00 53.09 180 GLU A C 1
ATOM 1494 O O . GLU A 1 180 ? 42.514 5.176 -13.648 1.00 53.09 180 GLU A O 1
ATOM 1499 N N . LYS A 1 181 ? 41.003 3.730 -14.437 1.00 43.41 181 LYS A N 1
ATOM 1500 C CA . LYS A 1 181 ? 41.353 2.624 -13.522 1.00 43.41 181 LYS A CA 1
ATOM 1501 C C . LYS A 1 181 ? 41.704 1.337 -14.253 1.00 43.41 181 LYS A C 1
ATOM 1503 O O . LYS A 1 181 ? 42.622 0.647 -13.755 1.00 43.41 181 LYS A O 1
#

InterPro domains:
  IPR008490 Transposase InsH, N-terminal [PF05598] (31-84)

Radius of gyration: 21.89 Å; Cα contacts (8 Å, |Δi|>4): 98; chains: 1; bounding box: 67×38×61 Å

Secondary structure (DSSP, 8-state):
----------SS-HHHHHHHHHHHTS-TTTTT-TTSSPPSSSSPPPPHHHHHHHHHHHHHTT---HHHHHHHHHH-HHHHHHHTT----HHHHHHHHHHHHHHHHHHHHHHTT-S-------SS--------TTT---HHHHHHHHHHHHHHHHHHHHHHHHHHHHHHTSPPPPHHHHHT-

pLDDT: mean 72.27, std 13.55, range [32.66, 92.75]

Sequence (181 aa):
MDDIGYIEGEDRNQIILMPDCIVDGLNMNKLEFKKAKPASTGRPAYNPRDLLKLYIYGYMNRIRSSRRLEAETHKNLEVMWLIKKLQSDFRKDNKKAIKQVFKEFVLLCENWDLFGKELIAVDGSKFKAWNGKKQNFNQRKLNRKIKEIEEKIEKYIEKLDKSDKIESSDRKVSADEIEEK

Mean predicted aligned error: 12.93 Å

Foldseek 3Di:
DDDPDPDDDPDDCCLLVVLLVLLVPDDLVVLPDVQCDFDPDDDRDAHVSLVSSLVSSCVVVVNLALVVSQVCLVVPPSNCVSNVSDGDSNCVRQVSSVVSSVVVSVVVCVVVCVPVPPPPDDDPDDDDPPCPPVPDDDPVNVVVVVVVVVVVSVVVSVVSVVVNVVVVPPDDQDPVNVVVD

Solvent-accessible surface area (backbone atoms only — not comparable to full-atom values): 11284 Å² total; per-residue (Å²): 138,75,83,82,77,79,78,90,68,96,70,90,48,64,70,59,50,49,30,50,58,55,48,69,75,52,63,54,76,84,34,63,44,89,47,59,63,64,62,98,68,76,83,65,61,71,57,55,61,42,48,48,30,52,51,45,37,23,57,77,70,70,42,81,41,65,67,60,44,53,52,37,48,79,73,35,68,68,48,28,63,69,38,73,71,65,85,77,78,56,63,84,83,36,58,69,25,54,55,43,46,54,53,52,48,53,50,48,37,54,75,68,57,69,52,85,73,78,80,79,81,74,83,90,73,86,75,80,78,73,69,45,90,86,64,56,82,48,73,70,55,50,55,49,49,54,51,55,51,52,53,51,53,50,55,51,52,55,50,45,55,52,52,46,51,57,64,60,67,59,77,75,81,50,74,74,67,62,75,77,112

Organism: NCBI:txid1413210